Protein AF-A0A2V5WF60-F1 (afdb_monomer)

Solvent-accessible surface area (backbone atoms only — not comparable to full-atom values): 10167 Å² total; per-residue (Å²): 130,60,62,67,56,53,25,47,54,45,50,52,51,34,43,77,74,36,47,45,97,82,75,33,62,78,54,51,57,69,60,38,50,52,64,43,51,72,75,44,46,72,65,48,48,52,50,40,75,78,33,84,60,51,58,80,64,28,48,41,55,34,22,51,51,52,24,68,63,34,44,65,49,42,60,73,79,42,80,82,48,70,63,43,52,48,27,43,30,50,15,46,48,25,36,37,54,29,45,39,87,52,74,67,36,52,51,54,57,42,33,29,62,20,42,38,41,42,45,56,43,45,46,78,69,58,82,59,73,86,57,52,70,69,58,44,57,52,52,46,47,54,52,38,46,59,92,83,60,82,81,45,70,65,31,51,50,26,37,51,52,12,51,54,25,44,51,57,33,38,73,78,45,56,75,63,29,35,16,32,45,51,50,47,58,43,67,75,53,106

pLDDT: mean 88.51, std 10.12, range [51.88, 98.25]

Sequence (190 aa):
MPLSEIASARINQALRRYWNDQDGFSLPPMKAEEAVSEYDTERIKKLDEENPTIWKSIDPIFADRYRHLQAPVNDKHLKNLRATRALITEGINDAVDARGGGSTSGMLRAFGGAETEWILRQLYSSSALSISKTQFTSKLRSNIFYQDSTGDPEAQRSFERAIDKFRQAEATMS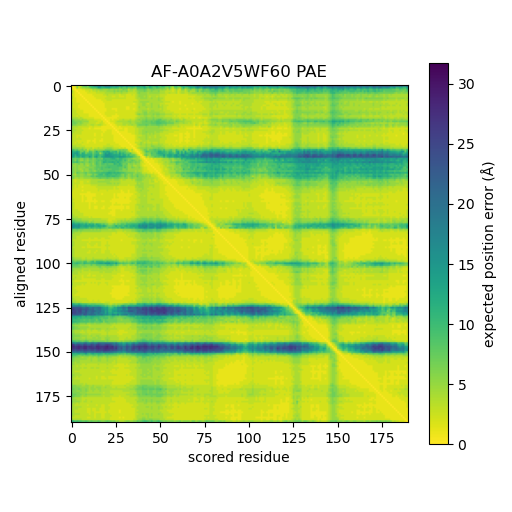DAQQATFRREILAYFE

Foldseek 3Di:
DDLLVVLVVLLVVLCVPAQDPQLGGNDQQVVSSVVSCVVVPPVSVVVCVVPVCSCLVNLLSNLVVLLVRLVVNLCVQDPPCPLLLVLQLLLQLLLLVLLPDDPLSSNSNSNSSSLSSVLSSCLRVFDDDADDLVNLLVLSCCLSDPDPSPPDPSSVVSNVSSSVSLVVSCVVGDRRSNRSNSVSSSVSSD

Mean predicted aligned error: 5.07 Å

Secondary structure (DSSP, 8-state):
--HHHHHHHHHHHHHHHHEETTTEESS-HHHHHHHHHTTSHHHHHHHHHH-TTTHHHHHHHHHHHHHHHHHHHHHHHSSSHHHHHHHHHHHHHHHHHHH-SSHHHHHHHHHHHHHHHHHHHHHHS--PPP--HHHHHHHHHHHHS-TTGGG-HHHHHHHHHHHHHHHHHHTTS-HHHHHHHHHHHHHHH-

Radius of gyration: 16.98 Å; Cα contacts (8 Å, |Δi|>4): 205; chains: 1; bounding box: 40×33×48 Å

Nearest PDB structures (foldseek):
  5f9f-assembly1_E  TM=3.431E-01  e=8.737E+00  Homo sapiens

Structure (mmCIF, N/CA/C/O backbone):
data_AF-A0A2V5WF60-F1
#
_entry.id   AF-A0A2V5WF60-F1
#
loop_
_atom_site.group_PDB
_atom_site.id
_atom_site.type_symbol
_atom_site.label_atom_id
_atom_site.label_alt_id
_atom_site.label_comp_id
_atom_site.label_asym_id
_atom_site.label_entity_id
_atom_site.label_seq_id
_atom_site.pdbx_PDB_ins_code
_atom_site.Cartn_x
_atom_site.Cartn_y
_atom_site.Cartn_z
_atom_site.occupancy
_atom_site.B_iso_or_equiv
_atom_site.auth_seq_id
_atom_site.auth_comp_id
_atom_site.auth_asym_id
_atom_site.auth_atom_id
_atom_site.pdbx_PDB_model_num
ATOM 1 N N . MET A 1 1 ? 9.084 1.357 -27.777 1.00 61.25 1 MET A N 1
ATOM 2 C CA . MET A 1 1 ? 7.780 0.974 -27.195 1.00 61.25 1 MET A CA 1
ATOM 3 C C . MET A 1 1 ? 7.420 2.015 -26.143 1.00 61.25 1 MET A C 1
ATOM 5 O O . MET A 1 1 ? 8.280 2.283 -25.313 1.00 61.25 1 MET A O 1
ATOM 9 N N . PRO A 1 2 ? 6.236 2.643 -26.197 1.00 82.25 2 PRO A N 1
ATOM 10 C CA . PRO A 1 2 ? 5.756 3.556 -25.159 1.00 82.25 2 PRO A CA 1
ATOM 11 C C . PRO A 1 2 ? 5.774 2.918 -23.760 1.00 82.25 2 PRO A C 1
ATOM 13 O O . PRO A 1 2 ? 5.446 1.744 -23.607 1.00 82.25 2 PRO A O 1
ATOM 16 N N . LEU A 1 3 ? 6.106 3.696 -22.726 1.00 80.81 3 LEU A N 1
ATOM 17 C CA . LEU A 1 3 ? 6.157 3.230 -21.327 1.00 80.81 3 LEU A CA 1
ATOM 18 C C . LEU A 1 3 ? 4.821 2.628 -20.856 1.00 80.81 3 LEU A C 1
ATOM 20 O O . LEU A 1 3 ? 4.793 1.639 -20.126 1.00 80.81 3 LEU A O 1
ATOM 24 N N . SER A 1 4 ? 3.704 3.177 -21.339 1.00 82.06 4 SER A N 1
ATOM 25 C CA . SER A 1 4 ? 2.362 2.665 -21.055 1.00 82.06 4 SER A CA 1
ATOM 26 C C . SER A 1 4 ? 2.104 1.280 -21.655 1.00 82.06 4 SER A C 1
ATOM 28 O O . SER A 1 4 ? 1.370 0.496 -21.056 1.00 82.06 4 SER A O 1
ATOM 30 N N . GLU A 1 5 ? 2.696 0.947 -22.805 1.00 84.75 5 GLU A N 1
ATOM 31 C CA . GLU A 1 5 ? 2.584 -0.382 -23.418 1.00 84.75 5 GLU A CA 1
ATOM 32 C C . GLU A 1 5 ? 3.369 -1.419 -22.616 1.00 84.75 5 GLU A C 1
ATOM 34 O O . GLU A 1 5 ? 2.864 -2.517 -22.391 1.00 84.75 5 GLU A O 1
ATOM 39 N N . ILE A 1 6 ? 4.547 -1.048 -22.104 1.00 84.56 6 ILE A N 1
ATOM 40 C CA . ILE A 1 6 ? 5.335 -1.910 -21.214 1.00 84.56 6 ILE A CA 1
ATOM 41 C C . ILE A 1 6 ? 4.536 -2.191 -19.938 1.00 84.56 6 ILE A C 1
ATOM 43 O O . ILE A 1 6 ? 4.283 -3.349 -19.617 1.00 84.56 6 ILE A O 1
ATOM 47 N N . ALA A 1 7 ? 4.033 -1.153 -19.263 1.00 86.56 7 ALA A N 1
ATOM 48 C CA . ALA A 1 7 ? 3.183 -1.327 -18.085 1.00 86.56 7 ALA A CA 1
ATOM 49 C C . ALA A 1 7 ? 1.914 -2.157 -18.386 1.00 86.56 7 ALA A C 1
ATOM 51 O O . ALA A 1 7 ? 1.499 -2.978 -17.569 1.00 86.56 7 ALA A O 1
ATOM 52 N N . SER A 1 8 ? 1.320 -1.998 -19.579 1.00 87.94 8 SER A N 1
ATOM 53 C CA . SER A 1 8 ? 0.167 -2.798 -20.031 1.00 87.94 8 SER A CA 1
ATOM 54 C C . SER A 1 8 ? 0.506 -4.278 -20.174 1.00 87.94 8 SER A C 1
ATOM 56 O O . SER A 1 8 ? -0.241 -5.134 -19.707 1.00 87.94 8 SER A O 1
ATOM 58 N N . ALA A 1 9 ? 1.620 -4.591 -20.833 1.00 88.69 9 ALA A N 1
ATOM 59 C CA . ALA A 1 9 ? 2.062 -5.966 -21.012 1.00 88.69 9 ALA A CA 1
ATOM 60 C C . ALA A 1 9 ? 2.313 -6.631 -19.653 1.00 88.69 9 ALA A C 1
ATOM 62 O O . ALA A 1 9 ? 1.856 -7.750 -19.415 1.00 88.69 9 ALA A O 1
ATOM 63 N N . ARG A 1 10 ? 2.947 -5.893 -18.737 1.00 90.00 10 ARG A N 1
ATOM 64 C CA . ARG A 1 10 ? 3.272 -6.367 -17.393 1.00 90.00 10 ARG A CA 1
ATOM 65 C C . ARG A 1 10 ? 2.026 -6.633 -16.553 1.00 90.00 10 ARG A C 1
ATOM 67 O O . ARG A 1 10 ? 1.892 -7.727 -16.010 1.00 90.00 10 ARG A O 1
ATOM 74 N N . ILE A 1 11 ? 1.064 -5.704 -16.507 1.00 93.50 11 ILE A N 1
ATOM 75 C CA . ILE A 1 11 ? -0.183 -5.942 -15.759 1.00 93.50 11 ILE A CA 1
ATOM 76 C C . ILE A 1 11 ? -0.992 -7.095 -16.365 1.00 93.50 11 ILE A C 1
ATOM 78 O O . ILE A 1 11 ? -1.554 -7.899 -15.630 1.00 93.50 11 ILE A O 1
ATOM 82 N N . ASN A 1 12 ? -0.998 -7.249 -17.693 1.00 91.75 12 ASN A N 1
ATOM 83 C CA . ASN A 1 12 ? -1.668 -8.373 -18.350 1.00 91.75 12 ASN A CA 1
ATOM 84 C C . ASN A 1 12 ? -1.020 -9.712 -17.986 1.00 91.75 12 ASN A C 1
ATOM 86 O O . ASN A 1 12 ? -1.710 -10.721 -17.838 1.00 91.75 12 ASN A O 1
ATOM 90 N N . GLN A 1 13 ? 0.302 -9.738 -17.831 1.00 91.69 13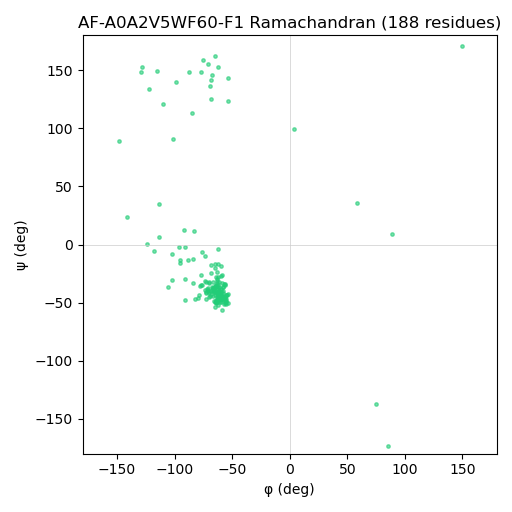 GLN A N 1
ATOM 91 C CA . GLN A 1 13 ? 1.006 -10.922 -17.363 1.00 91.69 13 GLN A CA 1
ATOM 92 C C . GLN A 1 13 ? 0.720 -11.213 -15.887 1.00 91.69 13 GLN A C 1
ATOM 94 O O . GLN A 1 13 ? 0.481 -12.373 -15.548 1.00 91.69 13 GLN A O 1
ATOM 99 N N . ALA A 1 14 ? 0.690 -10.183 -15.035 1.00 93.50 14 ALA A N 1
ATOM 100 C CA . ALA A 1 14 ? 0.292 -10.322 -13.638 1.00 93.50 14 ALA A CA 1
ATOM 101 C C . ALA A 1 14 ? -1.136 -10.877 -13.528 1.00 93.50 14 ALA A C 1
ATOM 103 O O . ALA A 1 14 ? -1.364 -11.822 -12.779 1.00 93.50 14 ALA A O 1
ATOM 104 N N . LEU A 1 15 ? -2.071 -10.370 -14.340 1.00 93.31 15 LEU A N 1
ATOM 105 C CA . LEU A 1 15 ? -3.439 -10.881 -14.421 1.00 93.31 15 LEU A CA 1
ATOM 106 C C . LEU A 1 15 ? -3.461 -12.371 -14.781 1.00 93.31 15 LEU A C 1
ATOM 108 O O . LEU A 1 15 ? -4.036 -13.179 -14.068 1.00 93.31 15 LEU A O 1
ATOM 112 N N . ARG A 1 16 ? -2.766 -12.786 -15.841 1.00 92.88 16 ARG A N 1
ATOM 113 C CA . ARG A 1 16 ? -2.768 -14.201 -16.261 1.00 92.88 16 ARG A CA 1
ATOM 114 C C . ARG A 1 16 ? -2.265 -15.179 -15.195 1.00 92.88 16 ARG A C 1
ATOM 116 O O . ARG A 1 16 ? -2.600 -16.355 -15.268 1.00 92.88 16 ARG A O 1
ATOM 123 N N . ARG A 1 17 ? -1.411 -14.726 -14.276 1.00 92.38 17 ARG A N 1
ATOM 124 C CA . ARG A 1 17 ? -0.703 -15.591 -13.318 1.00 92.38 17 ARG A CA 1
ATOM 125 C C . ARG A 1 17 ? -1.250 -15.509 -11.904 1.00 92.38 17 ARG A C 1
ATOM 127 O O . ARG A 1 17 ? -1.242 -16.509 -11.197 1.00 92.38 17 ARG A O 1
ATOM 134 N N . TYR A 1 18 ? -1.667 -14.317 -11.498 1.00 94.50 18 TYR A N 1
ATOM 135 C CA . TYR A 1 18 ? -1.956 -13.991 -10.108 1.00 94.50 18 TYR A CA 1
ATOM 136 C C . TYR A 1 18 ? -3.371 -13.458 -9.916 1.00 94.50 18 TYR A C 1
ATOM 138 O O . TYR A 1 18 ? -3.716 -13.121 -8.794 1.00 94.50 18 TYR A O 1
ATOM 146 N N . TRP A 1 19 ? -4.195 -13.351 -10.959 1.00 94.94 19 TRP A N 1
ATOM 147 C CA . TRP A 1 19 ? -5.584 -12.922 -10.818 1.00 94.94 19 TRP A CA 1
ATOM 148 C C . TRP A 1 19 ? -6.543 -14.103 -10.795 1.00 94.94 19 TRP A C 1
ATOM 150 O O . TRP A 1 19 ? -6.426 -15.035 -11.592 1.00 94.94 19 TRP A O 1
ATOM 160 N N . ASN A 1 20 ? -7.546 -14.012 -9.928 1.00 92.75 20 ASN A N 1
ATOM 161 C CA . ASN A 1 20 ? -8.770 -14.784 -10.042 1.00 92.75 20 ASN A CA 1
ATOM 162 C C . ASN A 1 20 ? -9.989 -13.844 -9.957 1.00 92.75 20 ASN A C 1
ATOM 164 O O . ASN A 1 20 ? -9.931 -12.788 -9.331 1.00 92.75 20 ASN A O 1
ATOM 168 N N . ASP A 1 21 ? -11.107 -14.229 -10.572 1.00 87.69 21 ASP A N 1
ATOM 169 C CA . ASP A 1 21 ? -12.284 -13.352 -10.679 1.00 87.69 21 ASP A CA 1
ATOM 170 C C . ASP A 1 21 ? -13.075 -13.181 -9.369 1.00 87.69 21 ASP A C 1
ATOM 172 O O . ASP A 1 21 ? -13.973 -12.338 -9.300 1.00 87.69 21 ASP A O 1
ATOM 176 N N . GLN A 1 22 ? -12.770 -13.974 -8.337 1.00 88.50 22 GLN A N 1
ATOM 177 C CA . GLN A 1 22 ? -13.474 -13.951 -7.051 1.00 88.50 22 GLN A CA 1
ATOM 178 C C . GLN A 1 22 ? -12.823 -12.984 -6.050 1.00 88.50 22 GLN A C 1
ATOM 180 O O . GLN A 1 22 ? -13.515 -12.154 -5.460 1.00 88.50 22 GLN A O 1
ATOM 185 N N . ASP A 1 23 ? -11.501 -13.060 -5.908 1.00 89.25 23 ASP A N 1
ATOM 186 C CA . ASP A 1 23 ? -10.696 -12.375 -4.889 1.00 89.25 23 ASP A CA 1
ATOM 187 C C . ASP A 1 23 ? -9.685 -11.383 -5.489 1.00 89.25 23 ASP A C 1
ATOM 189 O O . ASP A 1 23 ? -8.978 -10.679 -4.760 1.00 89.25 23 ASP A O 1
ATOM 193 N N . GLY A 1 24 ? -9.575 -11.335 -6.817 1.00 94.00 24 GLY A N 1
ATOM 194 C CA . GLY A 1 24 ? -8.622 -10.493 -7.528 1.00 94.00 24 GLY A CA 1
ATOM 195 C C . GLY A 1 24 ? -7.189 -11.023 -7.460 1.00 94.00 24 GLY A C 1
ATOM 196 O O . GLY A 1 24 ? -6.948 -12.220 -7.632 1.00 94.00 24 GLY A O 1
ATOM 197 N N . PHE A 1 25 ? -6.221 -10.131 -7.247 1.00 95.75 25 PHE A N 1
ATOM 198 C CA . PHE A 1 25 ? -4.798 -10.476 -7.228 1.00 95.75 25 PHE A CA 1
ATOM 199 C C . PHE A 1 25 ? -4.412 -11.340 -6.020 1.00 95.75 25 PHE A C 1
ATOM 201 O O . PHE A 1 25 ? -4.849 -11.092 -4.906 1.00 95.75 25 PHE A O 1
ATOM 208 N N . SER A 1 26 ? -3.521 -12.314 -6.206 1.00 94.44 26 SER A N 1
ATOM 209 C CA . SER A 1 26 ? -2.989 -13.198 -5.161 1.00 94.44 26 SER A CA 1
ATOM 210 C C . SER A 1 26 ? -1.646 -12.735 -4.586 1.00 94.44 26 SER A C 1
ATOM 212 O O . SER A 1 26 ? -1.112 -13.388 -3.691 1.00 94.44 26 SER A O 1
ATOM 214 N N . LEU A 1 27 ? -1.086 -11.643 -5.109 1.00 94.94 27 LEU A N 1
ATOM 215 C CA . LEU A 1 27 ? 0.167 -11.034 -4.666 1.00 94.94 27 LEU A CA 1
ATOM 216 C C . LEU A 1 27 ? -0.023 -9.531 -4.413 1.00 94.94 27 LEU A C 1
ATOM 218 O O . LEU A 1 27 ? -0.801 -8.897 -5.141 1.00 94.94 27 LEU A O 1
ATOM 222 N N . PRO A 1 28 ? 0.718 -8.949 -3.447 1.00 95.75 28 PRO A N 1
ATOM 223 C CA . PRO A 1 28 ? 0.788 -7.502 -3.297 1.00 95.75 28 PRO A CA 1
ATOM 224 C C . PRO A 1 28 ? 1.406 -6.876 -4.552 1.00 95.75 28 PRO A C 1
ATOM 226 O O . PRO A 1 28 ? 2.192 -7.530 -5.248 1.00 95.75 28 PRO A O 1
ATOM 229 N N . PRO A 1 29 ? 1.072 -5.619 -4.865 1.00 96.62 29 PRO A N 1
ATOM 230 C CA . PRO A 1 29 ? 1.374 -5.007 -6.150 1.00 96.62 29 PRO A CA 1
ATOM 231 C C . PRO A 1 29 ? 2.874 -4.924 -6.454 1.00 96.62 29 PRO A C 1
ATOM 233 O O . PRO A 1 29 ? 3.252 -5.244 -7.576 1.00 96.62 29 PRO A O 1
ATOM 236 N N . MET A 1 30 ? 3.733 -4.587 -5.482 1.00 94.62 30 MET A N 1
ATOM 237 C CA . MET A 1 30 ? 5.189 -4.556 -5.712 1.00 94.62 30 MET A CA 1
ATOM 238 C C . MET A 1 30 ? 5.748 -5.949 -6.033 1.00 94.62 30 MET A C 1
ATOM 240 O O . MET A 1 30 ? 6.506 -6.098 -6.983 1.00 94.62 3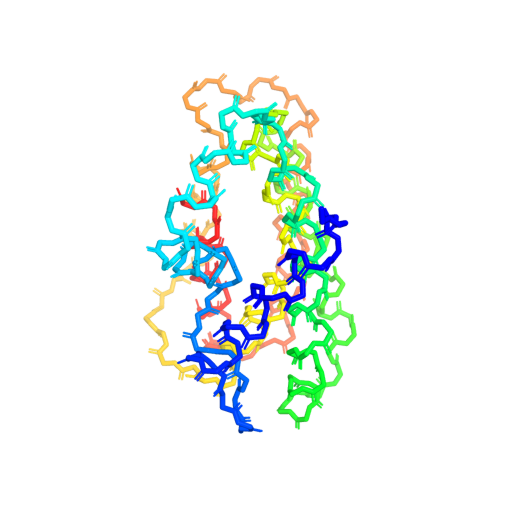0 MET A O 1
ATOM 244 N N . LYS A 1 31 ? 5.300 -6.997 -5.324 1.00 94.31 31 LYS A N 1
ATOM 245 C CA . LYS A 1 31 ? 5.722 -8.381 -5.617 1.00 94.31 31 LYS A CA 1
ATOM 246 C C . LYS A 1 31 ? 5.150 -8.901 -6.932 1.00 94.31 31 LYS A C 1
ATOM 248 O O . LYS A 1 31 ? 5.781 -9.712 -7.597 1.00 94.31 31 LYS A O 1
ATOM 253 N N . ALA A 1 32 ? 3.946 -8.470 -7.306 1.00 94.00 32 ALA A N 1
ATOM 254 C CA . ALA A 1 32 ? 3.363 -8.804 -8.600 1.00 94.00 32 ALA A CA 1
ATOM 255 C C . ALA A 1 32 ? 4.147 -8.156 -9.753 1.00 94.00 32 ALA A C 1
ATOM 257 O O . ALA A 1 32 ? 4.301 -8.778 -10.801 1.00 94.00 32 ALA A O 1
ATOM 258 N N . GLU A 1 33 ? 4.636 -6.929 -9.558 1.00 92.19 33 GLU A N 1
ATOM 259 C CA . GLU A 1 33 ? 5.514 -6.232 -10.502 1.00 92.19 33 GLU A CA 1
ATOM 260 C C . GLU A 1 33 ? 6.861 -6.965 -10.619 1.00 92.19 33 GLU A C 1
ATOM 262 O O . GLU A 1 33 ? 7.217 -7.427 -11.705 1.00 92.19 33 GLU A O 1
ATOM 267 N N . GLU A 1 34 ? 7.529 -7.212 -9.490 1.00 89.25 34 GLU A N 1
ATOM 268 C CA . GLU A 1 34 ? 8.814 -7.916 -9.420 1.00 89.25 34 GLU A CA 1
ATOM 269 C C . GLU A 1 34 ? 8.743 -9.301 -10.081 1.00 89.25 34 GLU A C 1
ATOM 271 O O . GLU A 1 34 ? 9.517 -9.614 -10.989 1.00 89.25 34 GLU A O 1
ATOM 276 N N . ALA A 1 35 ? 7.736 -10.103 -9.725 1.00 87.31 35 ALA A N 1
ATOM 277 C CA . ALA A 1 35 ? 7.565 -11.443 -10.273 1.00 87.31 35 ALA A CA 1
ATOM 278 C C . ALA A 1 35 ? 7.317 -11.447 -11.787 1.00 87.31 35 ALA A C 1
ATOM 280 O O . ALA A 1 35 ? 7.564 -12.454 -12.442 1.00 87.31 35 ALA A O 1
ATOM 281 N N . VAL A 1 36 ? 6.818 -10.354 -12.372 1.00 85.88 36 VAL A N 1
ATOM 282 C CA . VAL A 1 36 ? 6.667 -10.216 -13.827 1.00 85.88 36 VAL A CA 1
ATOM 283 C C . VAL A 1 36 ? 7.970 -9.755 -14.489 1.00 85.88 36 VAL A C 1
ATOM 285 O O . VAL A 1 36 ? 8.257 -10.209 -15.599 1.00 85.88 36 VAL A O 1
ATOM 288 N N . SER A 1 37 ? 8.788 -8.927 -13.823 1.00 71.44 37 SER A N 1
ATOM 289 C CA . SER A 1 37 ? 10.141 -8.548 -14.289 1.00 71.44 37 SER A CA 1
ATOM 290 C C . SER A 1 37 ? 11.016 -9.755 -14.589 1.00 71.44 37 SER A C 1
ATOM 292 O O . SER A 1 37 ? 11.671 -9.793 -15.630 1.00 71.44 37 SER A O 1
ATOM 294 N N . GLU A 1 38 ? 10.970 -10.770 -13.732 1.00 65.75 38 GLU A N 1
ATOM 295 C CA . GLU A 1 38 ? 11.810 -11.966 -13.845 1.00 65.75 38 GLU A CA 1
ATOM 296 C C . GLU A 1 38 ? 11.528 -12.829 -15.091 1.00 65.75 38 GLU A C 1
ATOM 298 O O . GLU A 1 38 ? 12.362 -13.644 -15.484 1.00 65.75 38 GLU A O 1
ATOM 303 N N . TYR A 1 39 ? 10.387 -12.647 -15.765 1.00 62.06 39 TYR A N 1
ATOM 304 C CA . TYR A 1 39 ? 10.035 -13.422 -16.963 1.00 62.06 39 TYR A CA 1
ATOM 305 C C . TYR A 1 39 ? 10.395 -12.749 -18.292 1.00 62.06 39 TYR A C 1
ATOM 307 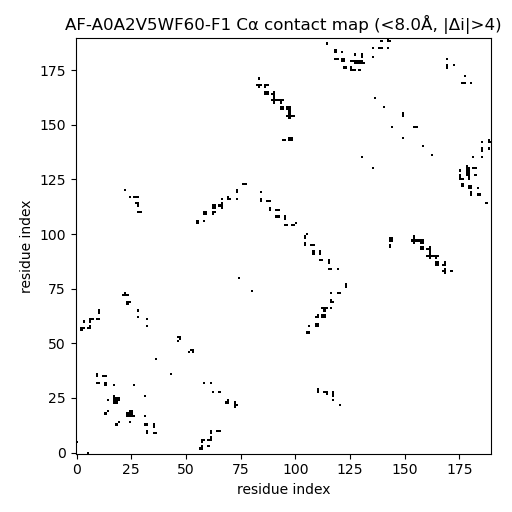O O . TYR A 1 39 ? 10.407 -13.436 -19.311 1.00 62.06 39 TYR A O 1
ATOM 315 N N . ASP A 1 40 ? 10.686 -11.446 -18.306 1.00 67.06 40 ASP A N 1
ATOM 316 C CA . ASP A 1 40 ? 11.053 -10.687 -19.519 1.00 67.06 40 ASP A CA 1
ATOM 317 C C . ASP A 1 40 ? 12.520 -10.215 -19.453 1.00 67.06 40 ASP A C 1
ATOM 319 O O . ASP A 1 40 ? 12.887 -9.125 -19.887 1.00 67.06 40 ASP A O 1
ATOM 323 N N . THR A 1 41 ? 13.377 -11.041 -18.850 1.00 66.81 41 THR A N 1
ATOM 324 C CA . THR A 1 41 ? 14.705 -10.655 -18.345 1.00 66.81 41 THR A CA 1
ATOM 325 C C . THR A 1 41 ? 15.616 -10.002 -19.375 1.00 66.81 41 THR A C 1
ATOM 327 O O . THR A 1 41 ? 16.228 -8.991 -19.060 1.00 66.81 41 THR A O 1
ATOM 330 N N . GLU A 1 42 ? 15.707 -10.505 -20.603 1.00 74.88 42 GLU A N 1
ATOM 331 C CA . GLU A 1 42 ? 16.640 -9.941 -21.593 1.00 74.88 42 GLU A CA 1
ATOM 332 C C . GLU A 1 42 ? 16.200 -8.572 -22.125 1.00 74.88 42 GLU A C 1
ATOM 334 O O . GLU A 1 42 ? 17.010 -7.661 -22.299 1.00 74.88 42 GLU A O 1
ATOM 339 N N . ARG A 1 43 ? 14.898 -8.382 -22.337 1.00 70.56 43 ARG A N 1
ATOM 340 C CA . ARG A 1 43 ? 14.359 -7.100 -22.794 1.00 70.56 43 ARG A CA 1
ATOM 341 C C . ARG A 1 43 ? 14.370 -6.056 -21.679 1.00 70.56 43 ARG A C 1
ATOM 343 O O . ARG A 1 43 ? 14.655 -4.889 -21.936 1.00 70.56 43 ARG A O 1
ATOM 350 N N . ILE A 1 44 ? 14.051 -6.491 -20.463 1.00 70.81 44 ILE A N 1
ATOM 351 C CA . ILE A 1 44 ? 14.048 -5.693 -19.236 1.00 70.81 44 ILE A CA 1
ATOM 352 C C . ILE A 1 44 ? 15.459 -5.210 -18.911 1.00 70.81 44 ILE A C 1
ATOM 354 O O . ILE A 1 44 ? 15.642 -4.012 -18.732 1.00 70.81 44 ILE A O 1
ATOM 358 N N . LYS A 1 45 ? 16.458 -6.105 -18.926 1.00 73.00 45 LYS A N 1
ATOM 359 C CA . LYS A 1 45 ? 17.870 -5.748 -18.713 1.00 73.00 45 LYS A CA 1
ATOM 360 C C . LYS A 1 45 ? 18.325 -4.680 -19.692 1.00 73.00 45 LYS A C 1
ATOM 362 O O . LYS A 1 45 ? 18.861 -3.667 -19.274 1.00 73.00 45 LYS A O 1
ATOM 367 N N . LYS A 1 46 ? 18.035 -4.859 -20.984 1.00 80.31 46 LYS A N 1
ATOM 368 C CA . LYS A 1 46 ? 18.404 -3.871 -22.000 1.00 80.31 46 LYS A CA 1
ATOM 369 C C . LYS A 1 46 ? 17.740 -2.510 -21.759 1.00 80.31 46 LYS A C 1
ATOM 371 O O . LYS A 1 46 ? 18.385 -1.479 -21.900 1.00 80.31 46 LYS A O 1
ATOM 376 N N . LEU A 1 47 ? 16.458 -2.497 -21.388 1.00 76.19 47 LEU A N 1
ATOM 377 C CA . LEU A 1 47 ? 15.742 -1.261 -21.058 1.00 76.19 47 LEU A CA 1
ATOM 378 C C . LEU A 1 47 ? 16.297 -0.571 -19.804 1.00 76.19 47 LEU A C 1
ATOM 380 O O . LEU A 1 47 ? 16.321 0.656 -19.758 1.00 76.19 47 LEU A O 1
ATOM 384 N N . ASP A 1 48 ? 16.727 -1.347 -18.812 1.00 79.19 48 ASP A N 1
ATOM 385 C CA . ASP A 1 48 ? 17.316 -0.850 -17.569 1.00 79.19 48 ASP A CA 1
ATOM 386 C C . ASP A 1 48 ? 18.737 -0.303 -17.788 1.00 79.19 48 ASP A C 1
ATOM 388 O O . ASP A 1 48 ? 19.064 0.786 -17.321 1.00 79.19 48 ASP A O 1
ATOM 392 N N . GLU A 1 49 ? 19.549 -0.993 -18.595 1.00 83.38 49 GLU A N 1
ATOM 393 C CA . GLU A 1 49 ? 20.882 -0.543 -19.020 1.00 83.38 49 GLU A CA 1
ATOM 394 C C . GLU A 1 49 ? 20.818 0.763 -19.829 1.00 83.38 49 GLU A C 1
ATOM 396 O O . GLU A 1 49 ? 21.630 1.666 -19.627 1.00 83.38 49 GLU A O 1
ATOM 401 N N . GLU A 1 50 ? 19.841 0.887 -20.734 1.00 84.69 50 GLU A N 1
ATOM 402 C CA . GLU A 1 50 ? 19.647 2.082 -21.564 1.00 84.69 50 GLU A CA 1
ATOM 403 C C . GLU A 1 50 ? 18.982 3.240 -20.792 1.00 84.69 50 GLU A C 1
ATOM 405 O O . GLU A 1 50 ? 19.178 4.408 -21.139 1.00 84.69 50 GLU A O 1
ATOM 410 N N . ASN A 1 51 ? 18.194 2.944 -19.751 1.00 84.06 51 ASN A N 1
ATOM 411 C CA . ASN A 1 51 ? 17.525 3.940 -18.917 1.00 84.06 51 ASN A CA 1
ATOM 412 C C . ASN A 1 51 ? 17.360 3.458 -17.459 1.00 84.06 51 ASN A C 1
ATOM 414 O O . ASN A 1 51 ? 16.283 2.984 -17.085 1.00 84.06 51 ASN A O 1
ATOM 418 N N . PRO A 1 52 ? 18.350 3.725 -16.585 1.00 79.44 52 PRO A N 1
ATOM 419 C CA . PRO A 1 52 ? 18.338 3.303 -15.176 1.00 79.44 52 PRO A CA 1
ATOM 420 C C . PRO A 1 52 ? 17.204 3.890 -14.318 1.00 79.44 52 PRO A C 1
ATOM 422 O O . PRO A 1 52 ? 17.088 3.605 -13.128 1.00 79.44 52 PRO A O 1
ATOM 425 N N . THR A 1 53 ? 16.385 4.784 -14.880 1.00 83.62 53 THR A N 1
ATOM 426 C CA . THR A 1 53 ? 15.246 5.411 -14.194 1.00 83.62 53 THR A CA 1
ATOM 427 C C . THR A 1 53 ? 13.899 4.996 -14.774 1.00 83.62 53 THR A C 1
ATOM 429 O O . THR A 1 53 ? 12.868 5.530 -14.358 1.00 83.62 53 THR A O 1
ATOM 432 N N . ILE A 1 54 ? 13.880 4.044 -15.712 1.00 84.12 54 ILE A N 1
ATOM 433 C CA . ILE A 1 54 ? 12.671 3.646 -16.435 1.00 84.12 54 ILE A CA 1
ATOM 434 C C . ILE A 1 54 ? 11.560 3.162 -15.491 1.00 84.12 54 ILE A C 1
ATOM 436 O O . ILE A 1 54 ? 10.396 3.522 -15.682 1.00 84.12 54 ILE A O 1
ATOM 440 N N . TRP A 1 55 ? 11.922 2.464 -14.411 1.00 85.38 55 TRP A N 1
ATOM 441 C CA . TRP A 1 55 ? 10.997 1.962 -13.385 1.00 85.38 55 TRP A CA 1
ATOM 442 C C . TRP A 1 55 ? 10.236 3.072 -12.674 1.00 85.38 55 TRP A C 1
ATOM 444 O O . TRP A 1 55 ? 9.023 2.982 -12.522 1.00 85.38 55 TRP A O 1
ATOM 454 N N . LYS A 1 56 ? 10.874 4.224 -12.428 1.00 86.75 56 LYS A N 1
ATOM 455 C CA . LYS A 1 56 ? 10.191 5.403 -11.858 1.00 86.75 56 LYS A CA 1
ATOM 456 C C . LYS A 1 56 ? 9.038 5.910 -12.729 1.00 86.75 56 LYS A C 1
ATOM 458 O O . LYS A 1 56 ? 8.190 6.652 -12.241 1.00 86.75 56 LYS A O 1
ATOM 463 N N . SER A 1 57 ? 9.015 5.533 -14.008 1.00 88.44 57 SER A N 1
ATOM 464 C CA . SER A 1 57 ? 7.942 5.872 -14.945 1.00 88.44 57 SER A CA 1
ATOM 465 C C . SER A 1 57 ? 6.973 4.715 -15.203 1.00 88.44 57 SER A C 1
ATOM 467 O O . SER A 1 57 ? 5.803 4.963 -15.489 1.00 88.44 57 SER A O 1
ATOM 469 N N . ILE A 1 58 ? 7.434 3.462 -15.127 1.00 88.81 58 ILE A N 1
ATOM 470 C CA . ILE A 1 58 ? 6.601 2.267 -15.339 1.00 88.81 58 ILE A CA 1
ATOM 471 C C . ILE A 1 58 ? 5.780 1.946 -14.087 1.00 88.81 58 ILE A C 1
ATOM 473 O O . ILE A 1 58 ? 4.571 1.728 -14.202 1.00 88.81 58 ILE A O 1
ATOM 477 N N . ASP A 1 59 ? 6.405 1.973 -12.911 1.00 91.38 59 ASP A N 1
ATOM 478 C CA . ASP A 1 59 ? 5.811 1.577 -11.632 1.00 91.38 59 ASP A CA 1
ATOM 479 C C . ASP A 1 59 ? 4.514 2.328 -11.317 1.00 91.38 59 ASP A C 1
ATOM 481 O O . ASP A 1 59 ? 3.518 1.667 -11.012 1.00 91.38 59 ASP A O 1
ATOM 485 N N . PRO A 1 60 ? 4.428 3.671 -11.469 1.00 94.38 60 PRO A N 1
ATOM 486 C CA . PRO A 1 60 ? 3.179 4.381 -11.203 1.00 94.38 60 PRO A CA 1
ATOM 487 C C . PRO A 1 60 ? 2.040 3.933 -12.130 1.00 94.38 60 PRO A C 1
ATOM 489 O O . PRO A 1 60 ? 0.888 3.871 -11.708 1.00 94.38 60 PRO A O 1
ATOM 492 N N . ILE A 1 61 ? 2.344 3.590 -13.389 1.00 94.88 61 ILE A N 1
ATOM 493 C CA . ILE A 1 61 ? 1.340 3.136 -14.362 1.00 94.88 61 ILE A CA 1
ATOM 494 C C . ILE A 1 61 ? 0.878 1.717 -14.017 1.00 94.88 61 ILE A C 1
ATOM 496 O O . ILE A 1 61 ? -0.313 1.415 -14.113 1.00 94.88 61 ILE A O 1
ATOM 500 N N . PHE A 1 62 ? 1.804 0.839 -13.624 1.00 95.12 62 PHE A N 1
ATOM 501 C CA . PHE A 1 62 ? 1.470 -0.511 -13.177 1.00 95.12 62 PHE A CA 1
ATOM 502 C C . PHE A 1 62 ? 0.603 -0.469 -11.911 1.00 95.12 62 PHE A C 1
ATOM 504 O O . PHE A 1 62 ? -0.470 -1.077 -11.886 1.00 95.12 62 PHE A O 1
ATOM 511 N N . ALA A 1 63 ? 1.023 0.296 -10.900 1.00 97.00 63 ALA A N 1
ATOM 512 C CA . ALA A 1 63 ? 0.309 0.462 -9.639 1.00 97.00 63 ALA A CA 1
ATOM 513 C C . ALA A 1 63 ? -1.102 1.030 -9.853 1.00 97.00 63 ALA A C 1
ATOM 515 O O . ALA A 1 63 ? -2.080 0.498 -9.323 1.00 97.00 63 ALA A O 1
ATOM 516 N N . ASP A 1 64 ? -1.242 2.062 -10.688 1.00 97.44 64 ASP A N 1
ATOM 517 C CA . ASP A 1 64 ? -2.549 2.637 -10.996 1.00 97.44 64 ASP A CA 1
ATOM 518 C C . ASP A 1 64 ? -3.498 1.609 -11.630 1.00 97.44 64 ASP A C 1
ATOM 520 O O . ASP A 1 64 ? -4.663 1.505 -11.243 1.00 97.44 64 ASP A O 1
ATOM 524 N N . ARG A 1 65 ? -3.002 0.784 -12.556 1.00 96.94 65 ARG A N 1
ATOM 525 C CA . ARG A 1 65 ? -3.809 -0.270 -13.190 1.00 96.94 65 ARG A CA 1
ATOM 526 C C . ARG A 1 65 ? -4.177 -1.379 -12.219 1.00 96.94 65 ARG A C 1
ATOM 528 O O . ARG A 1 65 ? -5.331 -1.800 -12.214 1.00 96.94 65 ARG A O 1
ATOM 535 N N . TYR A 1 66 ? -3.235 -1.817 -11.384 1.00 97.88 66 TYR A N 1
ATOM 536 C CA . TYR A 1 66 ? -3.504 -2.773 -10.311 1.00 97.88 66 TYR A CA 1
ATOM 537 C C . TYR A 1 66 ? -4.662 -2.279 -9.435 1.00 97.88 66 TYR A C 1
ATOM 539 O O . TYR A 1 66 ? -5.643 -2.996 -9.236 1.00 97.88 66 TYR A O 1
ATOM 547 N N . ARG A 1 67 ? -4.592 -1.019 -8.981 1.00 97.38 67 ARG A N 1
ATOM 548 C CA . ARG A 1 67 ? -5.636 -0.380 -8.170 1.00 97.38 67 ARG A CA 1
ATOM 549 C C . ARG A 1 67 ? -6.996 -0.401 -8.867 1.00 97.38 67 ARG A C 1
ATOM 551 O O . ARG A 1 67 ? -7.981 -0.814 -8.262 1.00 97.38 67 ARG A O 1
ATOM 558 N N . HIS A 1 68 ? -7.059 0.023 -10.130 1.00 97.12 68 HIS A N 1
ATOM 559 C CA . HIS A 1 68 ? -8.314 0.077 -10.890 1.00 97.12 68 HIS A CA 1
ATOM 560 C C . HIS A 1 68 ? -8.955 -1.299 -11.107 1.00 97.12 68 HIS A C 1
ATOM 562 O O . HIS A 1 68 ? -10.178 -1.391 -11.199 1.00 97.12 68 HIS A O 1
ATOM 568 N N . LEU A 1 69 ? -8.149 -2.358 -11.178 1.00 97.06 69 LEU A N 1
ATOM 569 C CA . LEU A 1 69 ? -8.631 -3.730 -11.310 1.00 97.06 69 LEU A CA 1
ATOM 570 C C . LEU A 1 69 ? -9.122 -4.291 -9.969 1.00 97.06 69 LEU A C 1
ATOM 572 O O . LEU A 1 69 ? -10.185 -4.904 -9.917 1.00 97.06 69 LEU A O 1
ATOM 576 N N . GLN A 1 70 ? -8.384 -4.057 -8.880 1.00 96.75 70 GLN A N 1
ATOM 577 C CA . GLN A 1 70 ? -8.698 -4.621 -7.565 1.00 96.75 70 GLN A CA 1
ATOM 578 C C . GLN A 1 70 ? -9.846 -3.887 -6.849 1.00 96.75 70 GLN A C 1
ATOM 580 O O . GLN A 1 70 ? -10.658 -4.530 -6.180 1.00 96.75 70 GLN A O 1
ATOM 585 N N . ALA A 1 71 ? -9.958 -2.561 -6.995 1.00 95.44 71 ALA A N 1
ATOM 586 C CA . ALA A 1 71 ? -10.946 -1.765 -6.261 1.00 95.44 71 ALA A CA 1
ATOM 587 C C . ALA A 1 71 ? -12.405 -2.236 -6.466 1.00 95.44 71 ALA A C 1
ATOM 589 O O . ALA A 1 71 ? -13.099 -2.419 -5.464 1.00 95.44 71 ALA A O 1
ATOM 590 N N . PRO A 1 72 ? -12.877 -2.545 -7.695 1.00 94.62 72 PRO A N 1
ATOM 591 C CA . PRO A 1 72 ? -14.224 -3.078 -7.905 1.00 94.62 72 PRO A CA 1
ATOM 592 C C . PRO A 1 72 ? -14.468 -4.449 -7.266 1.00 94.62 72 PRO A C 1
ATOM 594 O O . PRO A 1 72 ? -15.610 -4.776 -6.953 1.00 94.62 72 PRO A O 1
ATOM 597 N N . VAL A 1 73 ? -13.430 -5.275 -7.096 1.00 94.50 73 VAL A N 1
ATOM 598 C CA . VAL A 1 73 ? -13.546 -6.562 -6.389 1.00 94.50 73 VAL A CA 1
ATOM 599 C C . VAL A 1 73 ? -13.702 -6.308 -4.894 1.00 94.50 73 VAL A C 1
ATOM 601 O O . VAL A 1 73 ? -14.624 -6.830 -4.272 1.00 94.50 73 VAL A O 1
ATOM 604 N N . ASN A 1 74 ? -12.872 -5.430 -4.331 1.00 94.25 74 ASN A N 1
ATOM 605 C CA . ASN A 1 74 ? -12.955 -5.049 -2.922 1.00 94.25 74 ASN A CA 1
ATOM 606 C C . ASN A 1 74 ? -14.307 -4.411 -2.568 1.00 94.25 74 ASN A C 1
ATOM 608 O O . ASN A 1 74 ? -14.894 -4.752 -1.542 1.00 94.25 74 ASN A O 1
ATOM 612 N N . ASP A 1 75 ? -14.832 -3.539 -3.433 1.00 92.88 75 ASP A N 1
ATOM 613 C CA . ASP A 1 75 ? -16.116 -2.858 -3.230 1.00 92.88 75 ASP A CA 1
ATOM 614 C C . ASP A 1 75 ? -17.321 -3.829 -3.227 1.00 92.88 75 ASP A C 1
ATOM 616 O O . ASP A 1 75 ? -18.374 -3.496 -2.681 1.00 92.88 75 ASP A O 1
ATOM 620 N N . LYS A 1 76 ? -17.188 -5.041 -3.793 1.00 90.81 76 LYS A N 1
ATOM 621 C CA . LYS A 1 76 ? -18.215 -6.100 -3.693 1.00 90.81 76 LYS A CA 1
ATOM 622 C C . LYS A 1 76 ? -18.203 -6.802 -2.335 1.00 90.81 76 LYS A C 1
ATOM 624 O O . LYS A 1 76 ? -19.261 -7.198 -1.851 1.00 90.81 76 LYS A O 1
ATOM 629 N N . HIS A 1 77 ? -17.021 -6.973 -1.742 1.00 87.12 77 HIS A N 1
ATOM 630 C CA . HIS A 1 77 ? -16.824 -7.753 -0.514 1.00 87.12 77 HIS A CA 1
ATOM 631 C C . HIS A 1 77 ? -16.936 -6.917 0.762 1.00 87.12 77 HIS A C 1
ATOM 633 O O . HIS A 1 77 ? -17.352 -7.423 1.803 1.00 87.12 77 HIS A O 1
ATOM 639 N N . LEU A 1 78 ? -16.600 -5.629 0.698 1.00 84.06 78 LEU A N 1
ATOM 640 C CA . LEU A 1 78 ? -16.600 -4.731 1.849 1.00 84.06 78 LEU A CA 1
ATOM 641 C C . LEU A 1 78 ? -17.517 -3.530 1.600 1.00 84.06 78 LEU A C 1
ATOM 643 O O . LEU A 1 78 ? -17.477 -2.884 0.555 1.00 84.06 78 LEU A O 1
ATOM 647 N N . LYS A 1 79 ? -18.344 -3.195 2.593 1.00 79.56 79 LYS A N 1
ATOM 648 C CA . LYS A 1 79 ? -19.268 -2.054 2.521 1.00 79.56 79 LYS A CA 1
ATOM 649 C C . LYS A 1 79 ? -18.579 -0.767 2.982 1.00 79.56 79 LYS A C 1
ATOM 651 O O . LYS A 1 79 ? -17.760 -0.795 3.892 1.00 79.56 79 LYS A O 1
ATOM 656 N N . ASN A 1 80 ? -18.981 0.371 2.410 1.00 72.81 80 ASN A N 1
ATOM 657 C CA . ASN A 1 80 ? -18.591 1.721 2.852 1.00 72.81 80 ASN A CA 1
ATOM 658 C C . ASN A 1 80 ? -17.073 2.007 2.863 1.00 72.81 80 ASN A C 1
ATOM 660 O O . ASN A 1 80 ? -16.585 2.776 3.688 1.00 72.81 80 ASN A O 1
ATOM 664 N N . LEU A 1 81 ? -16.325 1.452 1.905 1.00 85.81 81 LEU A N 1
ATOM 665 C CA . LEU A 1 81 ? -14.860 1.530 1.877 1.00 85.81 81 LEU A CA 1
ATOM 666 C C . LEU A 1 81 ? -14.258 2.909 1.607 1.00 85.81 81 LEU A C 1
ATOM 668 O O . LEU A 1 81 ? -13.075 3.103 1.861 1.00 85.81 81 LEU A O 1
ATOM 672 N N . ARG A 1 82 ? -15.019 3.873 1.076 1.00 89.50 82 ARG A N 1
ATOM 673 C CA . ARG A 1 82 ? -14.445 5.133 0.572 1.00 89.50 82 ARG A CA 1
ATOM 674 C C . ARG A 1 82 ? -13.631 5.888 1.630 1.00 89.50 82 ARG A C 1
ATOM 676 O O . ARG A 1 82 ? -12.530 6.337 1.325 1.00 89.50 82 ARG A O 1
ATOM 683 N N . ALA A 1 83 ? -14.162 6.021 2.846 1.00 90.75 83 ALA A N 1
ATOM 684 C CA . ALA A 1 83 ? -13.475 6.720 3.931 1.00 90.75 83 ALA A CA 1
ATOM 685 C C . ALA A 1 83 ? -12.258 5.925 4.432 1.00 90.75 83 ALA A C 1
ATOM 687 O O . ALA A 1 83 ? -11.170 6.479 4.555 1.00 90.75 83 ALA A O 1
ATOM 688 N N . THR A 1 84 ? -12.415 4.614 4.637 1.00 93.56 84 THR A N 1
ATOM 689 C CA . THR A 1 84 ? -11.330 3.726 5.078 1.00 93.56 84 THR A CA 1
ATOM 690 C C . THR A 1 84 ? -10.180 3.700 4.069 1.00 93.56 84 THR A C 1
ATOM 692 O O . THR A 1 84 ? -9.028 3.866 4.450 1.00 93.56 84 THR A O 1
ATOM 695 N N . ARG A 1 85 ? -10.477 3.588 2.772 1.00 95.94 85 ARG A N 1
ATOM 696 C CA . ARG A 1 85 ? -9.503 3.644 1.672 1.00 95.94 85 ARG A CA 1
ATOM 697 C C . ARG A 1 85 ? -8.696 4.943 1.684 1.00 95.94 85 ARG A C 1
ATOM 699 O O . ARG A 1 85 ? -7.475 4.894 1.559 1.00 95.94 85 ARG A O 1
ATOM 706 N N . ALA A 1 86 ? -9.364 6.086 1.867 1.00 96.06 86 ALA A N 1
ATOM 707 C CA . ALA A 1 86 ? -8.697 7.384 1.953 1.00 96.06 86 ALA A CA 1
ATOM 708 C C . ALA A 1 86 ? -7.752 7.449 3.163 1.00 96.06 86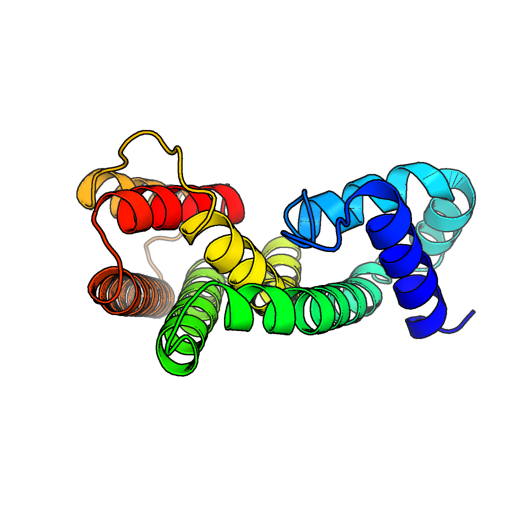 ALA A C 1
ATOM 710 O O . ALA A 1 86 ? -6.586 7.792 3.000 1.00 96.06 86 ALA A O 1
ATOM 711 N N . LEU A 1 87 ? -8.215 7.018 4.342 1.00 97.38 87 LEU A N 1
ATOM 712 C CA . LEU A 1 87 ? -7.397 6.977 5.558 1.00 97.38 87 LEU A CA 1
ATOM 713 C C . LEU A 1 87 ? -6.156 6.090 5.395 1.00 97.38 87 LEU A C 1
ATOM 715 O O . LEU A 1 87 ? -5.064 6.495 5.783 1.00 97.38 87 LEU A O 1
ATOM 719 N N . ILE A 1 88 ? -6.297 4.904 4.795 1.00 97.56 88 ILE A N 1
ATOM 720 C CA . ILE A 1 88 ? -5.164 3.997 4.553 1.00 97.56 88 ILE A CA 1
ATOM 721 C C . ILE A 1 88 ? -4.171 4.627 3.571 1.00 97.56 88 ILE A C 1
ATOM 723 O O . ILE A 1 88 ? -2.982 4.694 3.874 1.00 97.56 88 ILE A O 1
ATOM 727 N N . THR A 1 89 ? -4.657 5.136 2.433 1.00 97.62 89 THR A N 1
ATOM 728 C CA . THR A 1 89 ? -3.802 5.762 1.408 1.00 97.62 89 THR A CA 1
ATOM 729 C C . THR A 1 89 ? -3.038 6.952 1.986 1.00 97.62 89 THR A C 1
ATOM 731 O O . THR A 1 89 ? -1.830 7.080 1.797 1.00 97.62 89 THR A O 1
ATOM 734 N N . GLU A 1 90 ? -3.729 7.831 2.711 1.00 97.88 90 GLU A N 1
ATOM 735 C CA . GLU A 1 90 ? -3.111 8.998 3.330 1.00 97.88 90 GLU A CA 1
ATOM 736 C C . GLU A 1 90 ? -2.143 8.615 4.453 1.00 97.88 90 GLU A C 1
ATOM 738 O O . GLU A 1 90 ? -1.110 9.262 4.595 1.00 97.88 90 GLU A O 1
ATOM 743 N N . GLY A 1 91 ? -2.451 7.574 5.231 1.00 98.19 91 GLY A N 1
ATOM 744 C CA . GLY A 1 91 ? -1.556 7.071 6.268 1.00 98.19 91 GLY A CA 1
ATOM 745 C C . GLY A 1 91 ? -0.272 6.489 5.679 1.00 98.19 91 GLY A C 1
ATOM 746 O O . GLY A 1 91 ? 0.811 6.758 6.191 1.00 98.19 91 GLY A O 1
ATOM 747 N N . ILE A 1 92 ? -0.368 5.757 4.562 1.00 97.94 92 ILE A N 1
ATOM 748 C CA . ILE A 1 92 ? 0.802 5.284 3.810 1.00 97.94 92 ILE A CA 1
ATOM 749 C C . ILE A 1 92 ? 1.632 6.472 3.318 1.00 97.94 92 ILE A C 1
ATOM 751 O O . ILE A 1 92 ? 2.843 6.480 3.512 1.00 97.94 92 ILE A O 1
ATOM 755 N N . ASN A 1 93 ? 1.002 7.488 2.724 1.00 96.62 93 ASN A N 1
ATOM 756 C CA . ASN A 1 93 ? 1.721 8.661 2.225 1.00 96.62 93 ASN A CA 1
ATOM 757 C C . ASN A 1 93 ? 2.453 9.412 3.345 1.00 96.62 93 ASN A C 1
ATOM 759 O O . ASN A 1 93 ? 3.632 9.711 3.188 1.00 96.62 93 ASN A O 1
ATOM 763 N N . ASP A 1 94 ? 1.797 9.638 4.486 1.00 97.25 94 ASP A N 1
ATOM 764 C CA . ASP A 1 94 ? 2.420 10.263 5.657 1.00 97.25 94 ASP A CA 1
ATOM 765 C C . ASP A 1 94 ? 3.579 9.418 6.219 1.00 97.25 94 ASP A C 1
ATOM 767 O O . ASP A 1 94 ? 4.605 9.957 6.632 1.00 97.25 94 ASP A O 1
ATOM 771 N N . ALA A 1 95 ? 3.448 8.088 6.217 1.00 96.00 95 ALA A N 1
ATOM 772 C CA . ALA A 1 95 ? 4.517 7.178 6.624 1.00 96.00 95 ALA A CA 1
ATOM 773 C C . ALA A 1 95 ? 5.713 7.221 5.656 1.00 96.00 95 ALA A C 1
ATOM 775 O O . ALA A 1 95 ? 6.865 7.185 6.089 1.00 96.00 95 ALA A O 1
ATOM 776 N N . VAL A 1 96 ? 5.457 7.348 4.351 1.00 94.81 96 VAL A N 1
ATOM 777 C CA . VAL A 1 96 ? 6.500 7.566 3.340 1.00 94.81 96 VAL A CA 1
ATOM 778 C C . VAL A 1 96 ? 7.159 8.937 3.515 1.00 94.81 96 VAL A C 1
ATOM 780 O O . VAL A 1 96 ? 8.379 9.028 3.405 1.00 94.81 96 VAL A O 1
ATOM 783 N N . ASP A 1 97 ? 6.394 9.988 3.822 1.00 93.00 97 ASP A N 1
ATOM 784 C CA . ASP A 1 97 ? 6.940 11.318 4.130 1.00 93.00 97 ASP A CA 1
ATOM 785 C C . ASP A 1 97 ? 7.832 11.289 5.376 1.00 93.00 97 ASP A C 1
ATOM 787 O O . ASP A 1 97 ? 8.925 11.852 5.366 1.00 93.00 97 ASP A O 1
ATOM 791 N N . ALA A 1 98 ? 7.428 10.550 6.412 1.00 92.62 98 ALA A N 1
ATOM 792 C CA . ALA A 1 98 ? 8.231 10.343 7.615 1.00 92.62 98 ALA A CA 1
ATOM 793 C C . ALA A 1 98 ? 9.545 9.591 7.351 1.00 92.62 98 ALA A C 1
ATOM 795 O O . ALA A 1 98 ? 10.547 9.850 8.013 1.00 92.62 98 ALA A O 1
ATOM 796 N N . ARG A 1 99 ? 9.555 8.669 6.379 1.00 90.56 99 ARG A N 1
ATOM 797 C CA . ARG A 1 99 ? 10.765 7.946 5.954 1.00 90.56 99 ARG A CA 1
ATOM 798 C C . ARG A 1 99 ? 11.770 8.867 5.252 1.00 90.56 99 ARG A C 1
ATOM 800 O O . ARG A 1 99 ? 12.961 8.569 5.226 1.00 90.56 99 ARG A O 1
ATOM 807 N N . GLY A 1 100 ? 11.299 9.974 4.679 1.00 86.06 100 GLY A N 1
ATOM 808 C CA . GLY A 1 100 ? 12.109 10.924 3.925 1.00 86.06 100 GLY A CA 1
ATOM 809 C C . GLY A 1 100 ? 12.292 10.542 2.454 1.00 86.06 100 GLY A C 1
ATOM 810 O O . GLY A 1 100 ? 11.668 9.619 1.930 1.00 86.06 100 GLY A O 1
ATOM 811 N N . GLY A 1 101 ? 13.138 11.296 1.750 1.00 81.69 101 GLY A N 1
ATOM 812 C CA . GLY A 1 101 ? 13.386 11.114 0.317 1.00 81.69 101 GLY A CA 1
ATOM 813 C C . GLY A 1 101 ? 14.267 9.903 -0.011 1.00 81.69 101 GLY A C 1
ATOM 814 O O . GLY A 1 101 ? 15.034 9.421 0.815 1.00 81.69 101 GLY A O 1
ATOM 815 N N . GLY A 1 102 ? 14.189 9.422 -1.251 1.00 85.00 102 GLY A N 1
ATOM 816 C CA . GLY A 1 102 ? 15.028 8.326 -1.742 1.00 85.00 102 GLY A CA 1
ATOM 817 C C . GLY A 1 102 ? 14.330 7.489 -2.807 1.00 85.00 102 GLY A C 1
ATOM 818 O O . GLY A 1 102 ? 13.134 7.649 -3.053 1.00 85.00 102 GLY A O 1
ATOM 819 N N . SER A 1 103 ? 15.076 6.582 -3.445 1.00 83.00 103 SER A N 1
ATOM 820 C CA . SER A 1 103 ? 14.507 5.702 -4.477 1.00 83.00 103 SER A CA 1
ATOM 821 C C . SER A 1 103 ? 13.418 4.792 -3.900 1.00 83.00 103 SER A C 1
ATOM 823 O O . SER A 1 103 ? 12.337 4.700 -4.475 1.00 83.00 103 SER A O 1
ATOM 825 N N . THR A 1 104 ? 13.654 4.209 -2.718 1.00 88.00 104 THR A N 1
ATOM 826 C CA . THR A 1 104 ? 12.669 3.377 -2.008 1.00 88.00 104 THR A CA 1
ATOM 827 C C . THR A 1 104 ? 11.411 4.162 -1.652 1.00 88.00 104 THR A C 1
ATOM 829 O O . THR A 1 104 ? 10.313 3.704 -1.936 1.00 88.00 104 THR A O 1
ATOM 832 N N . SER A 1 105 ? 11.540 5.372 -1.099 1.00 89.75 105 SER A N 1
ATOM 833 C CA . SER A 1 105 ? 10.380 6.214 -0.777 1.00 89.75 105 SER A CA 1
ATOM 834 C C . SER A 1 105 ? 9.598 6.629 -2.025 1.00 89.75 105 SER A C 1
ATOM 836 O O . SER A 1 105 ? 8.372 6.690 -1.990 1.00 89.75 105 SER A O 1
ATOM 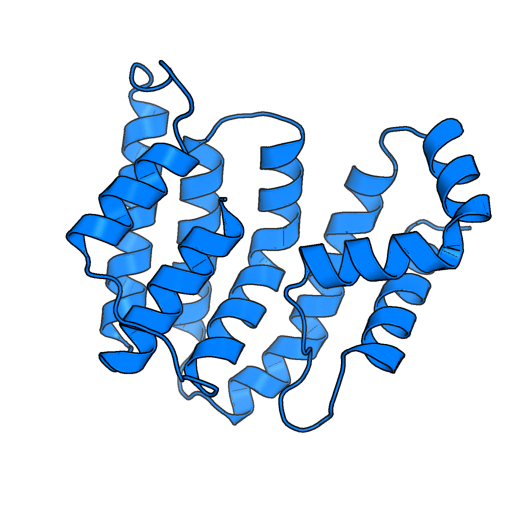838 N N . GLY A 1 106 ? 10.284 6.866 -3.149 1.00 89.81 106 GLY A N 1
ATOM 839 C CA . GLY A 1 106 ? 9.639 7.113 -4.440 1.00 89.81 106 GLY A CA 1
ATOM 840 C C . GLY A 1 106 ? 8.801 5.922 -4.915 1.00 89.81 106 GLY A C 1
ATOM 841 O O . GLY A 1 106 ? 7.654 6.107 -5.318 1.00 89.81 106 GLY A O 1
ATOM 842 N N . MET A 1 107 ? 9.342 4.708 -4.798 1.00 91.81 107 MET A N 1
ATOM 843 C CA . MET A 1 107 ? 8.632 3.466 -5.120 1.00 91.81 107 MET A CA 1
ATOM 844 C C . MET A 1 107 ? 7.433 3.242 -4.184 1.00 91.81 107 MET A C 1
ATOM 846 O O . MET A 1 107 ? 6.309 3.085 -4.655 1.00 91.81 107 MET A O 1
ATOM 850 N N . LEU A 1 108 ? 7.629 3.342 -2.864 1.00 94.69 108 LEU A N 1
ATOM 851 C CA . LEU A 1 108 ? 6.548 3.218 -1.876 1.00 94.69 108 LEU A CA 1
ATOM 852 C C . LEU A 1 108 ? 5.442 4.264 -2.092 1.00 94.69 108 LEU A C 1
ATOM 854 O O . LEU A 1 108 ? 4.263 3.998 -1.865 1.00 94.69 108 LEU A O 1
ATOM 858 N N . ARG A 1 109 ? 5.788 5.466 -2.560 1.00 94.56 109 ARG A N 1
ATOM 859 C CA . ARG A 1 109 ? 4.785 6.472 -2.925 1.00 94.56 109 ARG A CA 1
ATOM 860 C C . ARG A 1 109 ? 4.006 6.074 -4.175 1.00 94.56 109 ARG A C 1
ATOM 862 O O . ARG A 1 109 ? 2.785 6.208 -4.188 1.00 94.56 109 ARG A O 1
ATOM 869 N N . ALA A 1 110 ? 4.688 5.585 -5.210 1.00 94.75 110 ALA A N 1
ATOM 870 C CA . ALA A 1 110 ? 4.050 5.157 -6.455 1.00 94.75 110 ALA A CA 1
ATOM 871 C C . ALA A 1 110 ? 3.036 4.024 -6.222 1.00 94.75 110 ALA A C 1
ATOM 873 O O . ALA A 1 110 ? 1.954 4.029 -6.809 1.00 94.75 110 ALA A O 1
ATOM 874 N N . PHE A 1 111 ? 3.360 3.093 -5.323 1.00 97.06 111 PHE A N 1
ATOM 875 C CA . PHE A 1 111 ? 2.533 1.924 -5.040 1.00 97.06 111 PHE A CA 1
ATOM 876 C C . PHE A 1 111 ? 1.472 2.119 -3.954 1.00 97.06 111 PHE A C 1
ATOM 878 O O . PHE A 1 111 ? 0.551 1.308 -3.890 1.00 97.06 111 PHE A O 1
ATOM 885 N N . GLY A 1 112 ? 1.507 3.190 -3.152 1.00 97.00 112 GLY A N 1
ATOM 886 C CA . GLY A 1 112 ? 0.652 3.314 -1.960 1.00 97.00 112 GLY A CA 1
ATOM 887 C C . GLY A 1 112 ? -0.857 3.190 -2.222 1.00 97.00 112 GLY A C 1
ATOM 888 O O . GLY A 1 112 ? -1.594 2.609 -1.421 1.00 97.00 112 GLY A O 1
ATOM 889 N N . GLY A 1 113 ? -1.331 3.665 -3.379 1.00 97.25 113 GLY A N 1
ATOM 890 C CA . GLY A 1 113 ? -2.728 3.493 -3.788 1.00 97.25 113 GLY A CA 1
ATOM 891 C C . GLY A 1 113 ? -3.085 2.051 -4.173 1.00 97.25 113 GLY A C 1
ATOM 892 O O . GLY A 1 113 ? -4.179 1.590 -3.863 1.00 97.25 113 GLY A O 1
ATOM 893 N N . ALA A 1 114 ? -2.174 1.331 -4.829 1.00 97.94 114 ALA A N 1
ATOM 894 C CA . ALA A 1 114 ? -2.351 -0.084 -5.157 1.00 97.94 114 ALA A CA 1
ATOM 895 C C . ALA A 1 114 ? -2.254 -0.958 -3.902 1.00 97.94 114 ALA A C 1
ATOM 897 O O . ALA A 1 114 ? -3.051 -1.878 -3.723 1.00 97.94 114 ALA A O 1
ATOM 898 N N . GLU A 1 115 ? -1.321 -0.622 -3.011 1.00 98.06 115 GLU A N 1
ATOM 899 C CA . GLU A 1 115 ? -1.131 -1.313 -1.742 1.00 98.06 115 GLU A CA 1
ATOM 900 C C . GLU A 1 115 ? -2.365 -1.182 -0.855 1.00 98.06 115 GLU A C 1
ATOM 902 O O . GLU A 1 115 ? -2.796 -2.147 -0.236 1.00 98.06 115 GLU A O 1
ATOM 907 N N . THR A 1 116 ? -3.006 -0.012 -0.855 1.00 98.00 116 THR A N 1
ATOM 908 C CA . THR A 1 116 ? -4.283 0.172 -0.161 1.00 98.00 116 THR A CA 1
ATOM 909 C C . THR A 1 116 ? -5.321 -0.860 -0.613 1.00 98.00 116 THR A C 1
ATOM 911 O O . THR A 1 116 ? -6.000 -1.447 0.228 1.00 98.00 116 THR A O 1
ATOM 914 N N . GLU A 1 117 ? -5.435 -1.143 -1.915 1.00 97.75 117 GLU A N 1
ATOM 915 C CA . GLU A 1 117 ? -6.366 -2.172 -2.396 1.00 97.75 117 GLU A CA 1
ATOM 916 C C . GLU A 1 117 ? -5.926 -3.590 -2.034 1.00 97.75 117 GLU A C 1
ATOM 918 O O . GLU A 1 117 ? -6.780 -4.437 -1.764 1.00 97.75 117 GLU A O 1
ATOM 923 N N . TRP A 1 118 ? -4.621 -3.859 -1.985 1.00 97.12 118 TRP A N 1
ATOM 924 C CA . TRP A 1 118 ? -4.115 -5.130 -1.475 1.00 97.12 118 TRP A CA 1
ATOM 925 C C . TRP A 1 118 ? -4.467 -5.322 0.004 1.00 97.12 118 TRP A C 1
ATOM 927 O O . TRP A 1 118 ? -5.030 -6.349 0.376 1.00 97.12 118 TRP A O 1
ATOM 937 N N . ILE A 1 119 ? -4.228 -4.315 0.843 1.00 95.62 119 ILE A N 1
ATOM 938 C CA . ILE A 1 119 ? -4.567 -4.347 2.267 1.00 95.62 119 ILE A CA 1
ATOM 939 C C . ILE A 1 119 ? -6.068 -4.590 2.449 1.00 95.62 119 ILE A C 1
ATOM 941 O O . ILE A 1 119 ? -6.455 -5.478 3.206 1.00 95.62 119 ILE A O 1
ATOM 945 N N . LEU A 1 120 ? -6.916 -3.850 1.724 1.00 94.94 120 LEU A N 1
ATOM 946 C CA . LEU A 1 120 ? -8.372 -4.018 1.765 1.00 94.94 120 LEU A CA 1
ATOM 947 C C . LEU A 1 120 ? -8.803 -5.429 1.351 1.00 94.94 120 LEU A C 1
ATOM 949 O O . LEU A 1 120 ? -9.688 -5.998 1.989 1.00 94.94 120 LEU A O 1
ATOM 953 N N . ARG A 1 121 ? -8.145 -6.018 0.345 1.00 93.75 121 ARG A N 1
ATOM 954 C CA . ARG A 1 121 ? -8.364 -7.415 -0.044 1.00 93.75 121 ARG A CA 1
ATOM 955 C C . ARG A 1 121 ? -8.140 -8.365 1.132 1.00 93.75 121 ARG A C 1
ATOM 957 O O . 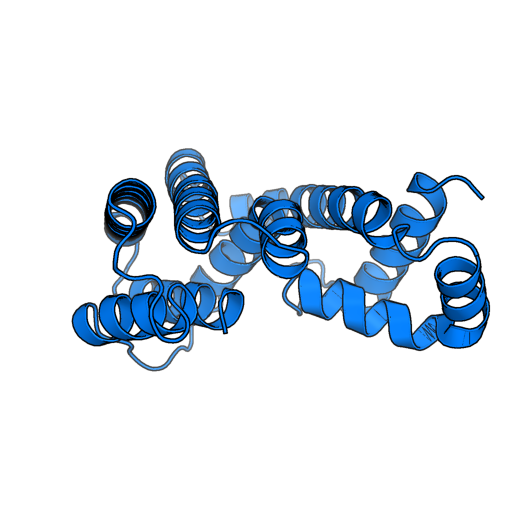ARG A 1 121 ? -8.978 -9.220 1.412 1.00 93.75 121 ARG A O 1
ATOM 964 N N . GLN A 1 122 ? -7.029 -8.198 1.848 1.00 93.06 122 GLN A N 1
ATOM 965 C CA . GLN A 1 122 ? -6.677 -9.089 2.955 1.00 93.06 122 GLN A CA 1
ATOM 966 C C . GLN A 1 122 ? -7.704 -9.061 4.093 1.00 93.06 122 GLN A C 1
ATOM 968 O O . GLN A 1 122 ? -7.883 -10.065 4.783 1.00 93.06 122 GLN A O 1
ATOM 973 N N . LEU A 1 123 ? -8.423 -7.948 4.276 1.00 90.81 123 LEU A N 1
ATOM 974 C CA . LEU A 1 123 ? -9.406 -7.814 5.353 1.00 90.81 123 LEU A CA 1
ATOM 975 C C . LEU A 1 123 ? -10.575 -8.801 5.224 1.00 90.81 123 LEU A C 1
ATOM 977 O O . LEU A 1 123 ? -11.098 -9.239 6.250 1.00 90.81 123 LEU A O 1
ATOM 981 N N . TYR A 1 124 ? -10.992 -9.190 4.016 1.00 84.50 124 TYR A N 1
ATOM 982 C CA . TYR A 1 124 ? -12.055 -10.194 3.847 1.00 84.50 124 TYR A CA 1
ATOM 983 C C . TYR A 1 124 ? -11.538 -11.622 3.641 1.00 84.50 124 TYR A C 1
ATOM 985 O O . TYR A 1 124 ? -12.306 -12.561 3.819 1.00 84.50 124 TYR A O 1
ATOM 993 N N . SER A 1 125 ? -10.244 -11.815 3.366 1.00 74.88 125 SER A N 1
ATOM 994 C CA . SER A 1 125 ? -9.608 -13.143 3.323 1.00 74.88 125 SER A CA 1
ATOM 995 C C . SER A 1 125 ? -8.999 -13.575 4.671 1.00 74.88 125 SER A C 1
ATOM 997 O O . SER A 1 125 ? -8.199 -14.507 4.717 1.00 74.88 125 SER A O 1
ATOM 999 N N . SER A 1 126 ? -9.317 -12.855 5.754 1.00 65.56 126 SER A N 1
ATOM 1000 C CA . SER A 1 126 ? -8.578 -12.830 7.026 1.00 65.56 126 SER A CA 1
ATOM 1001 C C . SER A 1 126 ? -8.322 -14.204 7.669 1.00 65.56 126 SER A C 1
ATOM 1003 O O . SER A 1 126 ? -9.252 -14.909 8.056 1.00 65.56 126 SER A O 1
ATOM 1005 N N . SER A 1 127 ? -7.041 -14.504 7.923 1.00 58.38 127 SER A N 1
ATOM 1006 C CA . SER A 1 127 ? -6.585 -15.608 8.788 1.00 58.38 127 SER A CA 1
ATOM 1007 C C . SER A 1 127 ? -5.353 -15.242 9.644 1.00 58.38 127 SER A C 1
ATOM 1009 O O . SER A 1 127 ? -4.556 -16.113 9.998 1.00 58.38 127 SER A O 1
ATOM 1011 N N . ALA A 1 128 ? -5.115 -13.953 9.915 1.00 59.72 128 ALA A N 1
ATOM 1012 C CA . ALA A 1 128 ? -3.832 -13.494 10.451 1.00 59.72 128 ALA A CA 1
ATOM 1013 C C . ALA A 1 128 ? -3.633 -13.762 11.958 1.00 59.72 128 ALA A C 1
ATOM 1015 O O . ALA A 1 128 ? -4.563 -13.695 12.762 1.00 59.72 128 ALA A O 1
ATOM 1016 N N . LEU A 1 129 ? -2.370 -13.993 12.337 1.00 64.50 129 LEU A N 1
ATOM 1017 C CA . LEU A 1 129 ? -1.901 -13.972 13.725 1.00 64.50 129 LEU A CA 1
ATOM 1018 C C . LEU A 1 129 ? -1.970 -12.545 14.298 1.00 64.50 129 LEU A C 1
ATOM 1020 O O . LEU A 1 129 ? -1.744 -11.564 13.590 1.00 64.50 129 LEU A O 1
ATOM 1024 N N . SER A 1 130 ? -2.266 -12.433 15.594 1.00 70.62 130 SER A N 1
ATOM 1025 C CA . SER A 1 130 ? -2.500 -11.151 16.272 1.00 70.62 130 SER A CA 1
ATOM 1026 C C . SER A 1 130 ? -1.233 -10.291 16.382 1.00 70.62 130 SER A C 1
ATOM 1028 O O . SER A 1 130 ? -0.231 -10.722 16.953 1.00 70.62 130 SER A O 1
ATOM 1030 N N . ILE A 1 131 ? -1.302 -9.046 15.891 1.00 81.12 131 ILE A N 1
ATOM 1031 C CA . ILE A 1 131 ? -0.330 -7.979 16.174 1.00 81.12 131 ILE A CA 1
ATOM 1032 C C . ILE A 1 131 ? -1.013 -6.934 17.058 1.00 81.12 131 ILE A C 1
ATOM 1034 O O . ILE A 1 131 ? -2.025 -6.329 16.682 1.00 81.12 131 ILE A O 1
ATOM 1038 N N . SER A 1 132 ? -0.450 -6.708 18.247 1.00 84.12 132 SER A N 1
ATOM 1039 C CA . SER A 1 132 ? -0.947 -5.682 19.169 1.00 84.12 132 SER A CA 1
ATOM 1040 C C . SER A 1 132 ? -0.640 -4.265 18.668 1.00 84.12 132 SER A C 1
ATOM 1042 O O . SER A 1 132 ? 0.335 -4.042 17.951 1.00 84.12 132 SER A O 1
ATOM 1044 N N . LYS A 1 133 ? -1.436 -3.277 19.099 1.00 85.88 133 LYS A N 1
ATOM 1045 C CA . LYS A 1 133 ? -1.238 -1.854 18.754 1.00 85.88 133 LYS A CA 1
ATOM 1046 C C . LYS A 1 133 ? 0.162 -1.351 19.124 1.00 85.88 133 LYS A C 1
ATOM 1048 O O . LYS A 1 133 ? 0.814 -0.694 18.321 1.00 85.88 133 LYS A O 1
ATOM 1053 N N . THR A 1 134 ? 0.648 -1.707 20.314 1.00 85.81 134 THR A N 1
ATOM 1054 C CA . THR A 1 134 ? 1.973 -1.291 20.798 1.00 85.81 134 THR A CA 1
ATOM 1055 C C . THR A 1 134 ? 3.098 -1.874 19.945 1.00 85.81 134 THR A C 1
ATOM 1057 O O . THR A 1 134 ? 4.031 -1.161 19.580 1.00 85.81 134 THR A O 1
ATOM 1060 N N . GLN A 1 135 ? 2.998 -3.157 19.581 1.00 90.00 135 GLN A N 1
ATOM 1061 C CA . GLN A 1 135 ? 3.970 -3.790 18.687 1.00 90.00 135 GLN A CA 1
ATOM 1062 C C . GLN A 1 135 ? 3.919 -3.182 17.287 1.00 90.00 135 GLN A C 1
ATOM 1064 O O . GLN A 1 135 ? 4.972 -2.960 16.701 1.00 90.00 135 GLN A O 1
ATOM 1069 N N . PHE A 1 136 ? 2.722 -2.886 16.777 1.00 93.56 136 PHE A N 1
ATOM 1070 C CA . PHE A 1 136 ? 2.541 -2.254 15.476 1.00 93.56 136 PHE A CA 1
ATOM 1071 C C . PHE A 1 136 ? 3.244 -0.896 15.397 1.00 93.56 136 PHE A C 1
ATOM 1073 O O . PHE A 1 136 ? 4.122 -0.724 14.557 1.00 93.56 136 PHE A O 1
ATOM 1080 N N . THR A 1 137 ? 2.934 0.040 16.301 1.00 93.75 137 THR A N 1
ATOM 1081 C CA . THR A 1 137 ? 3.555 1.375 16.285 1.00 93.75 137 THR A CA 1
ATOM 1082 C C . THR A 1 137 ? 5.072 1.298 16.451 1.00 93.75 137 THR A C 1
ATOM 1084 O O . THR A 1 137 ? 5.792 2.000 15.747 1.00 93.75 137 THR A O 1
ATOM 1087 N N . SER A 1 138 ? 5.564 0.447 17.358 1.00 92.44 138 SER A N 1
ATOM 1088 C CA . SER A 1 138 ? 7.004 0.294 17.599 1.00 92.44 138 SER A CA 1
ATOM 1089 C C . SER A 1 138 ? 7.735 -0.261 16.371 1.00 92.44 138 SER A C 1
ATOM 1091 O O . SER A 1 138 ? 8.697 0.344 15.906 1.00 92.44 138 SER A O 1
ATOM 1093 N N . LYS A 1 139 ? 7.233 -1.357 15.781 1.00 93.44 139 LYS A N 1
ATOM 1094 C CA . LYS A 1 139 ? 7.824 -1.959 14.576 1.00 93.44 139 LYS A CA 1
ATOM 1095 C C . LYS A 1 139 ? 7.766 -1.023 13.377 1.00 93.44 139 LYS A C 1
ATOM 1097 O O . LYS A 1 139 ? 8.771 -0.844 12.703 1.00 93.44 139 LYS A O 1
ATOM 1102 N N . LEU A 1 140 ? 6.620 -0.383 13.142 1.00 94.19 140 LEU A N 1
ATOM 1103 C CA . LEU A 1 140 ? 6.476 0.546 12.026 1.00 94.19 140 LEU A CA 1
ATOM 1104 C C . LEU A 1 140 ? 7.449 1.723 12.165 1.00 94.19 140 LEU A C 1
ATOM 1106 O O . LEU A 1 140 ? 8.067 2.127 11.186 1.00 94.19 140 LEU A O 1
ATOM 1110 N N . ARG A 1 141 ? 7.638 2.236 13.388 1.00 93.06 141 ARG A N 1
ATOM 1111 C CA . ARG A 1 141 ? 8.639 3.271 13.671 1.00 93.06 141 ARG A CA 1
ATOM 1112 C C . ARG A 1 141 ? 10.045 2.799 13.304 1.00 93.06 141 ARG A C 1
ATOM 1114 O O . ARG A 1 141 ? 10.757 3.546 12.646 1.00 93.06 141 ARG A O 1
ATOM 1121 N N . SER A 1 142 ? 10.431 1.584 13.694 1.00 90.81 142 SER A N 1
ATOM 1122 C CA . SER A 1 142 ? 11.735 1.007 13.335 1.00 90.81 142 SER A CA 1
ATOM 1123 C C . SER A 1 142 ? 11.914 0.817 11.826 1.00 90.81 142 SER A C 1
ATOM 1125 O O . SER A 1 142 ? 13.008 1.042 11.322 1.00 90.81 142 SER A O 1
ATOM 1127 N N . ASN A 1 143 ? 10.852 0.454 11.102 1.00 90.69 143 ASN A N 1
ATOM 1128 C CA . ASN A 1 143 ? 10.903 0.283 9.647 1.00 90.69 143 ASN A CA 1
ATOM 1129 C C . ASN A 1 143 ? 10.994 1.625 8.901 1.00 90.69 143 ASN A C 1
ATOM 1131 O O . ASN A 1 143 ? 11.592 1.704 7.830 1.00 90.69 143 ASN A O 1
ATOM 1135 N N . ILE A 1 144 ? 10.395 2.686 9.451 1.00 90.62 144 ILE A N 1
ATOM 1136 C CA . ILE A 1 144 ? 10.390 4.026 8.847 1.00 90.62 144 ILE A CA 1
ATOM 1137 C C . ILE A 1 144 ? 11.676 4.791 9.163 1.00 90.62 144 ILE A C 1
ATOM 1139 O O . ILE A 1 144 ? 12.282 5.364 8.262 1.00 90.62 144 ILE A O 1
ATOM 1143 N N . PHE A 1 145 ? 12.116 4.789 10.421 1.00 88.25 145 PHE A N 1
ATOM 1144 C CA . PHE A 1 145 ? 13.311 5.506 10.855 1.00 88.25 145 PHE A CA 1
ATOM 1145 C C . PHE A 1 145 ? 14.481 4.532 10.992 1.00 88.25 145 PHE A C 1
ATOM 1147 O O . PHE A 1 145 ? 14.710 3.964 12.061 1.00 88.25 145 PHE A O 1
ATOM 1154 N N . TYR A 1 146 ? 15.244 4.351 9.914 1.00 67.88 146 TYR A N 1
ATOM 1155 C CA . TYR A 1 146 ? 16.511 3.628 9.997 1.00 67.88 146 TYR A CA 1
ATOM 1156 C C . TYR A 1 146 ? 17.529 4.462 10.799 1.00 67.88 146 TYR A C 1
ATOM 1158 O O . TYR A 1 146 ? 17.584 5.684 10.635 1.00 67.88 146 TYR A O 1
ATOM 1166 N N . GLN A 1 147 ? 18.261 3.785 11.694 1.00 53.53 147 GLN A N 1
ATOM 1167 C CA . GLN A 1 147 ? 19.386 4.250 12.531 1.00 53.53 147 GLN A CA 1
ATOM 1168 C C . GLN A 1 147 ? 19.720 5.759 12.412 1.00 53.53 147 GLN A C 1
ATOM 1170 O O . GLN A 1 147 ? 20.418 6.164 11.490 1.00 53.53 147 GLN A O 1
ATOM 1175 N N . ASP A 1 148 ? 19.237 6.557 13.377 1.00 51.88 148 ASP A N 1
ATOM 1176 C CA . ASP A 1 148 ? 19.554 7.983 13.641 1.00 51.88 148 ASP A CA 1
ATOM 1177 C C . ASP A 1 148 ? 18.742 9.095 12.940 1.00 51.88 148 ASP A C 1
ATOM 1179 O O . ASP A 1 148 ? 19.011 10.2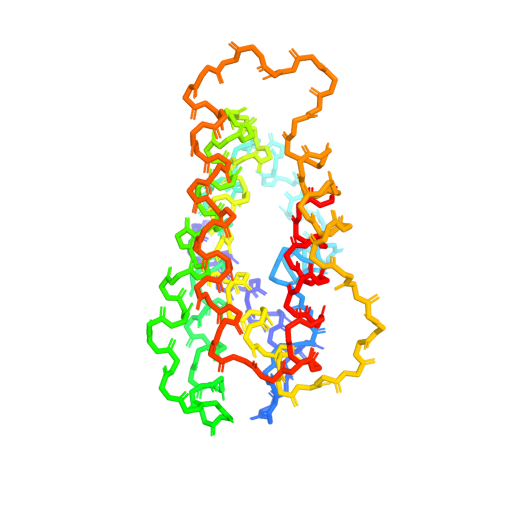80 13.138 1.00 51.88 148 ASP A O 1
ATOM 1183 N N . SER A 1 149 ? 17.643 8.778 12.250 1.00 52.72 149 SER A N 1
ATOM 1184 C CA . SER A 1 149 ? 16.774 9.805 11.624 1.00 52.72 149 SER A CA 1
ATOM 1185 C C . SER A 1 149 ? 15.733 10.449 12.565 1.00 52.72 149 SER A C 1
ATOM 1187 O O . SER A 1 149 ? 14.810 11.126 12.119 1.00 52.72 149 SER A O 1
ATOM 1189 N N . THR A 1 150 ? 15.826 10.248 13.884 1.00 58.38 150 THR A N 1
ATOM 1190 C CA . THR A 1 150 ? 14.784 10.686 14.837 1.00 58.38 150 THR A CA 1
ATOM 1191 C C . THR A 1 150 ? 14.775 12.189 15.129 1.00 58.38 150 THR A C 1
ATOM 1193 O O . THR A 1 150 ? 13.878 12.651 15.833 1.00 58.38 150 THR A O 1
ATOM 1196 N N . GLY A 1 151 ? 15.757 12.936 14.618 1.00 64.19 151 GLY A N 1
ATOM 1197 C CA . GLY A 1 151 ? 15.960 14.355 14.917 1.00 64.19 151 GLY A CA 1
ATOM 1198 C C . GLY A 1 151 ? 15.129 15.344 14.096 1.00 64.19 151 GLY A C 1
ATOM 1199 O O . GLY A 1 151 ? 15.093 16.510 14.473 1.00 64.19 151 GLY A O 1
ATOM 1200 N N . ASP A 1 152 ? 14.469 14.920 13.010 1.00 84.12 152 ASP A N 1
ATOM 1201 C CA . ASP A 1 152 ? 13.630 15.805 12.187 1.00 84.12 152 ASP A CA 1
ATOM 1202 C C . ASP A 1 152 ? 12.203 15.922 12.766 1.00 84.12 152 ASP A C 1
ATOM 1204 O O . ASP A 1 152 ? 11.444 14.943 12.740 1.00 84.12 152 ASP A O 1
ATOM 1208 N N . PRO A 1 153 ? 11.791 17.105 13.269 1.00 88.38 153 PRO A N 1
ATOM 1209 C CA . PRO A 1 153 ? 10.455 17.299 13.819 1.00 88.38 153 PRO A CA 1
ATOM 1210 C C . PRO A 1 153 ? 9.330 17.076 12.803 1.00 88.38 153 PRO A C 1
ATOM 1212 O O . PRO A 1 153 ? 8.251 16.639 13.199 1.00 88.38 153 PRO A O 1
ATOM 1215 N N . GLU A 1 154 ? 9.533 17.370 11.514 1.00 90.38 154 GLU A N 1
ATOM 1216 C CA . GLU A 1 154 ? 8.474 17.177 10.515 1.00 90.38 154 GLU A CA 1
ATOM 1217 C C . GLU A 1 154 ? 8.301 15.702 10.154 1.00 90.38 154 GLU A C 1
ATOM 1219 O O . GLU A 1 154 ? 7.171 15.233 9.989 1.00 90.38 154 GLU A O 1
ATOM 1224 N N . ALA A 1 155 ? 9.395 14.942 10.125 1.00 90.94 155 ALA A N 1
ATOM 1225 C CA . ALA A 1 155 ? 9.332 13.497 9.962 1.00 90.94 155 ALA A CA 1
ATOM 1226 C C . ALA A 1 155 ? 8.581 12.833 11.134 1.00 90.94 155 ALA A C 1
ATOM 1228 O O . ALA A 1 155 ? 7.724 11.974 10.917 1.00 90.94 155 ALA A O 1
ATOM 1229 N N . GLN A 1 156 ? 8.812 13.290 12.374 1.00 91.75 156 GLN A N 1
ATOM 1230 C CA . GLN A 1 156 ? 8.056 12.823 13.546 1.00 91.75 156 GLN A CA 1
ATOM 1231 C C . GLN A 1 156 ? 6.562 13.147 13.442 1.00 91.75 156 GLN A C 1
ATOM 1233 O O . GLN A 1 156 ? 5.732 12.260 13.642 1.00 91.75 156 GLN A O 1
ATOM 1238 N N . ARG A 1 157 ? 6.204 14.385 13.071 1.00 94.06 157 ARG A N 1
ATOM 1239 C CA . ARG A 1 157 ? 4.796 14.770 12.868 1.00 94.06 157 ARG A CA 1
ATOM 1240 C C . ARG A 1 157 ? 4.136 13.950 11.766 1.00 94.06 157 ARG A C 1
ATOM 1242 O O . ARG A 1 157 ? 2.995 13.533 11.926 1.00 94.06 157 ARG A O 1
ATOM 1249 N N . SER A 1 158 ? 4.837 13.711 10.659 1.00 95.12 158 SER A N 1
ATOM 1250 C CA . SER A 1 158 ? 4.336 12.874 9.565 1.00 95.12 158 SER A CA 1
ATOM 1251 C C . SER A 1 158 ? 4.051 11.455 10.056 1.00 95.12 158 SER A C 1
ATOM 1253 O O . SER A 1 158 ? 2.965 10.931 9.826 1.00 95.12 158 SER A O 1
ATOM 1255 N N . PHE A 1 159 ? 4.957 10.869 10.842 1.00 95.56 159 PHE A N 1
ATOM 1256 C CA . PHE A 1 159 ? 4.738 9.552 11.437 1.00 95.56 159 PHE A CA 1
ATOM 1257 C C . PHE A 1 159 ? 3.525 9.531 12.378 1.00 95.56 159 PHE A C 1
ATOM 1259 O O . PHE A 1 159 ? 2.718 8.605 12.329 1.00 95.56 159 PHE A O 1
ATOM 1266 N N . GLU A 1 160 ? 3.358 10.550 13.220 1.00 96.12 160 GLU A N 1
ATOM 1267 C CA . GLU A 1 160 ? 2.197 10.662 14.112 1.00 96.12 160 GLU A CA 1
ATOM 1268 C C . GLU A 1 160 ? 0.879 10.760 13.329 1.00 96.12 160 GLU A C 1
ATOM 1270 O O . GLU A 1 160 ? -0.061 10.018 13.629 1.00 96.12 160 GLU A O 1
ATOM 1275 N N . ARG A 1 161 ? 0.831 11.578 12.266 1.00 97.81 161 ARG A N 1
ATOM 1276 C CA . ARG A 1 161 ? -0.334 11.659 11.367 1.00 97.81 161 ARG A CA 1
ATOM 1277 C C . ARG A 1 161 ? -0.640 10.312 10.706 1.00 97.81 161 ARG A C 1
ATOM 1279 O O . ARG A 1 161 ? -1.809 9.923 10.647 1.00 97.81 161 ARG A O 1
ATOM 1286 N N . ALA A 1 162 ? 0.388 9.571 10.283 1.00 97.69 162 ALA A N 1
ATOM 1287 C CA . ALA A 1 162 ? 0.225 8.226 9.734 1.00 97.69 162 ALA A CA 1
ATOM 1288 C C . ALA A 1 162 ? -0.434 7.277 10.747 1.00 97.69 162 ALA A C 1
ATOM 1290 O O . ALA A 1 162 ? -1.430 6.623 10.434 1.00 97.69 162 ALA A O 1
ATOM 1291 N N . ILE A 1 163 ? 0.072 7.243 11.987 1.00 97.56 163 ILE A N 1
ATOM 1292 C CA . ILE A 1 163 ? -0.483 6.410 13.064 1.00 97.56 163 ILE A CA 1
ATOM 1293 C C . ILE A 1 163 ? -1.938 6.773 13.365 1.00 97.56 163 ILE A C 1
ATOM 1295 O O . ILE A 1 163 ? -2.767 5.875 13.537 1.00 97.56 163 ILE A O 1
ATOM 1299 N N . ASP A 1 164 ? -2.275 8.060 13.409 1.00 98.00 164 ASP A N 1
ATOM 1300 C CA . ASP A 1 164 ? -3.646 8.493 13.672 1.00 98.00 164 ASP A CA 1
ATOM 1301 C C . ASP A 1 164 ? -4.603 8.114 12.537 1.00 98.00 164 ASP A C 1
ATOM 1303 O O . ASP A 1 164 ? -5.731 7.691 12.806 1.00 98.00 164 ASP A O 1
ATOM 1307 N N . LYS A 1 165 ? -4.164 8.186 11.276 1.00 98.25 165 LYS A N 1
ATOM 1308 C CA . LYS A 1 165 ? -4.951 7.728 10.119 1.00 98.25 165 LYS A CA 1
ATOM 1309 C C . LYS A 1 165 ? -5.160 6.219 10.131 1.00 98.25 165 LYS A C 1
ATOM 1311 O O . LYS A 1 165 ? -6.287 5.757 9.955 1.00 98.25 165 LYS A O 1
ATOM 1316 N N . PHE A 1 166 ? -4.116 5.448 10.428 1.00 97.50 166 PHE A N 1
ATOM 1317 C CA . PHE A 1 166 ? -4.225 3.999 10.591 1.00 97.50 166 PHE A CA 1
ATOM 1318 C C . PHE A 1 166 ? -5.162 3.623 11.743 1.00 97.50 166 PHE A C 1
ATOM 1320 O O . PHE A 1 166 ? -6.011 2.752 11.576 1.00 97.50 166 PHE A O 1
ATOM 1327 N N . ARG A 1 167 ? -5.103 4.331 12.878 1.00 96.25 167 ARG A N 1
ATOM 1328 C CA . ARG A 1 167 ? -6.031 4.126 14.002 1.00 96.25 167 ARG A CA 1
ATOM 1329 C C . ARG A 1 167 ? -7.482 4.430 13.618 1.00 96.25 167 ARG A C 1
ATOM 1331 O O . ARG A 1 167 ? -8.381 3.691 14.015 1.00 96.25 167 ARG A O 1
ATOM 1338 N N . GLN A 1 168 ? -7.718 5.501 12.863 1.00 96.25 168 GLN A N 1
ATOM 1339 C CA . GLN A 1 168 ? -9.054 5.845 12.368 1.00 96.25 168 GLN A CA 1
ATOM 1340 C C . GLN A 1 168 ? -9.580 4.796 11.380 1.00 96.25 168 GLN A C 1
ATOM 1342 O O . GLN A 1 168 ? -10.751 4.429 11.457 1.00 96.25 168 GLN A O 1
ATOM 1347 N N . ALA A 1 169 ? -8.725 4.263 10.501 1.00 95.12 169 ALA A N 1
ATOM 1348 C CA . ALA A 1 169 ? -9.097 3.173 9.603 1.00 95.12 169 ALA A CA 1
ATOM 1349 C C . ALA A 1 169 ? -9.464 1.901 10.391 1.00 95.12 169 ALA A C 1
ATOM 1351 O O . ALA A 1 169 ? -10.528 1.323 10.163 1.00 95.12 169 ALA A O 1
ATOM 1352 N N . GLU A 1 170 ? -8.638 1.508 11.367 1.00 93.19 170 GLU A N 1
ATOM 1353 C CA . GLU A 1 170 ? -8.874 0.347 12.240 1.00 93.19 170 GLU A CA 1
ATOM 1354 C C . GLU A 1 170 ? -10.199 0.410 12.998 1.00 93.19 170 GLU A C 1
ATOM 1356 O O . GLU A 1 170 ? -10.829 -0.624 13.209 1.00 93.19 170 GLU A O 1
ATOM 1361 N N . ALA A 1 171 ? -10.646 1.604 13.395 1.00 92.56 171 ALA A N 1
ATOM 1362 C CA . ALA A 1 171 ? -11.902 1.778 14.123 1.00 92.56 171 ALA A CA 1
ATOM 1363 C C . ALA A 1 171 ? -13.137 1.325 13.318 1.00 92.56 171 ALA A C 1
ATOM 1365 O O . ALA A 1 171 ? -14.201 1.109 13.893 1.00 92.56 171 ALA A O 1
ATOM 1366 N N . THR A 1 172 ? -12.997 1.159 11.999 1.00 90.19 172 THR A N 1
ATOM 1367 C CA . THR A 1 172 ? -14.051 0.652 11.105 1.00 90.19 172 THR A CA 1
ATOM 1368 C C . THR A 1 172 ? -14.020 -0.870 10.917 1.00 90.19 172 THR A C 1
ATOM 1370 O O . THR A 1 172 ? -14.866 -1.419 10.214 1.00 90.19 172 THR A O 1
ATOM 1373 N N . MET A 1 173 ? -13.052 -1.557 11.530 1.00 90.19 173 MET A N 1
ATOM 1374 C CA . MET A 1 173 ? -12.729 -2.963 11.289 1.00 90.19 173 MET A CA 1
ATOM 1375 C C . MET A 1 173 ? -12.996 -3.828 12.528 1.00 90.19 173 MET A C 1
ATOM 1377 O O . MET A 1 173 ? -12.810 -3.386 13.663 1.00 90.19 173 MET A O 1
ATOM 1381 N N . SER A 1 174 ? -13.357 -5.096 12.315 1.00 89.00 174 SER A N 1
ATOM 1382 C CA . SER A 1 174 ? -13.372 -6.106 13.389 1.00 89.00 174 SER A CA 1
ATOM 1383 C C . SER A 1 174 ? -11.962 -6.381 13.931 1.00 89.00 174 SER A C 1
ATOM 1385 O O . SER A 1 174 ? -10.970 -6.110 13.257 1.00 89.00 174 SER A O 1
ATOM 1387 N N . ASP A 1 175 ? -11.843 -6.986 15.113 1.00 87.12 175 ASP A N 1
ATOM 1388 C CA . ASP A 1 175 ? -10.535 -7.260 15.732 1.00 87.12 175 ASP A CA 1
ATOM 1389 C C . ASP A 1 175 ? -9.611 -8.123 14.851 1.00 87.12 175 ASP A C 1
ATOM 1391 O O . ASP A 1 175 ? -8.414 -7.846 14.736 1.00 87.12 175 ASP A O 1
ATOM 1395 N N . ALA A 1 176 ? -10.165 -9.132 14.169 1.00 86.69 176 ALA A N 1
ATOM 1396 C CA . ALA A 1 176 ? -9.413 -9.978 13.237 1.00 86.69 176 ALA A CA 1
ATOM 1397 C C . ALA A 1 176 ? -8.913 -9.189 12.012 1.00 86.69 176 ALA A C 1
ATOM 1399 O O . ALA A 1 176 ? -7.784 -9.373 11.549 1.00 86.69 176 ALA A O 1
ATOM 1400 N N . GLN A 1 177 ? -9.737 -8.265 11.515 1.00 90.56 177 GLN A N 1
ATOM 1401 C CA . GLN A 1 177 ? -9.367 -7.372 10.422 1.00 90.56 177 GLN A CA 1
ATOM 1402 C C . GLN A 1 177 ? -8.314 -6.359 10.858 1.00 90.56 177 GLN A C 1
ATOM 1404 O O . GLN A 1 177 ? -7.377 -6.127 10.109 1.00 90.56 177 GLN A O 1
ATOM 1409 N N . GLN A 1 178 ? -8.401 -5.809 12.072 1.00 91.88 178 GLN A N 1
ATOM 1410 C CA . GLN A 1 178 ? -7.375 -4.911 12.604 1.00 91.88 178 GLN A CA 1
ATOM 1411 C C . GLN A 1 178 ? -6.012 -5.608 12.713 1.00 91.88 178 GLN A C 1
ATOM 1413 O O . GLN A 1 178 ? -4.989 -5.020 12.373 1.00 91.88 178 GLN A O 1
ATOM 1418 N N . ALA A 1 179 ? -5.972 -6.867 13.162 1.00 89.88 179 ALA A N 1
ATOM 1419 C CA . ALA A 1 179 ? -4.726 -7.635 13.207 1.00 89.88 179 ALA A CA 1
ATOM 1420 C C . ALA A 1 179 ? -4.132 -7.844 11.802 1.00 89.88 179 ALA A C 1
ATOM 1422 O O . ALA A 1 179 ? -2.938 -7.619 11.597 1.00 89.88 179 ALA A O 1
ATOM 1423 N N . THR A 1 180 ? -4.977 -8.212 10.835 1.00 91.81 180 THR A N 1
ATOM 1424 C CA . THR A 1 180 ? -4.582 -8.364 9.427 1.00 91.81 180 THR A CA 1
ATOM 1425 C C . THR A 1 180 ? -4.092 -7.038 8.844 1.00 91.81 180 THR A C 1
ATOM 1427 O O . THR A 1 180 ? -3.019 -6.986 8.255 1.00 91.81 180 THR A O 1
ATOM 1430 N N . PHE A 1 181 ? -4.817 -5.949 9.089 1.00 94.19 181 PHE A N 1
ATOM 1431 C CA . PHE A 1 181 ? -4.468 -4.599 8.661 1.00 94.19 181 PHE A CA 1
ATOM 1432 C C . PHE A 1 181 ? -3.070 -4.185 9.134 1.00 94.19 181 PHE A C 1
ATOM 1434 O O . PHE A 1 181 ? -2.232 -3.796 8.323 1.00 94.19 181 PHE A O 1
ATOM 1441 N N . ARG A 1 182 ? -2.780 -4.341 10.433 1.00 94.62 182 ARG A N 1
ATOM 1442 C CA . ARG A 1 182 ? -1.455 -4.041 11.006 1.00 94.62 182 ARG A CA 1
ATOM 1443 C C . ARG A 1 182 ? -0.350 -4.854 10.345 1.00 94.62 182 ARG A C 1
ATOM 1445 O O . ARG A 1 182 ? 0.720 -4.313 10.086 1.00 94.62 182 ARG A O 1
ATOM 1452 N N . ARG A 1 183 ? -0.597 -6.145 10.091 1.00 93.19 183 ARG A N 1
ATOM 1453 C CA . ARG A 1 183 ? 0.368 -7.037 9.434 1.00 93.19 183 ARG A CA 1
ATOM 1454 C C . ARG A 1 183 ? 0.711 -6.539 8.039 1.00 93.19 183 ARG A C 1
ATOM 1456 O O . ARG A 1 183 ? 1.890 -6.434 7.728 1.00 93.19 183 ARG A O 1
ATOM 1463 N N . GLU A 1 184 ? -0.297 -6.231 7.229 1.00 95.00 184 GLU A N 1
ATOM 1464 C CA . GLU A 1 184 ? -0.068 -5.797 5.848 1.00 95.00 184 GLU A CA 1
ATOM 1465 C C . GLU A 1 184 ? 0.616 -4.432 5.779 1.00 95.00 184 GLU A C 1
ATOM 1467 O O . GLU A 1 184 ? 1.533 -4.260 4.985 1.00 95.00 184 GLU A O 1
ATOM 1472 N N . ILE A 1 185 ? 0.259 -3.489 6.659 1.00 96.06 185 ILE A N 1
ATOM 1473 C CA . ILE A 1 185 ? 0.981 -2.213 6.737 1.00 96.06 185 ILE A CA 1
ATOM 1474 C C . ILE A 1 185 ? 2.455 -2.444 7.083 1.00 96.06 185 ILE A C 1
ATOM 1476 O O . ILE A 1 185 ? 3.319 -1.849 6.450 1.00 96.06 185 ILE A O 1
ATOM 1480 N N . LEU A 1 186 ? 2.771 -3.306 8.058 1.00 94.81 186 LEU A N 1
ATOM 1481 C CA . LEU A 1 186 ? 4.171 -3.608 8.373 1.00 94.81 186 LEU A CA 1
ATOM 1482 C C . LEU A 1 186 ? 4.886 -4.255 7.187 1.00 94.81 186 LEU A C 1
ATOM 1484 O O . LEU A 1 186 ? 5.955 -3.781 6.821 1.00 94.81 186 LEU A O 1
ATOM 1488 N N . ALA A 1 187 ? 4.272 -5.261 6.560 1.00 93.62 18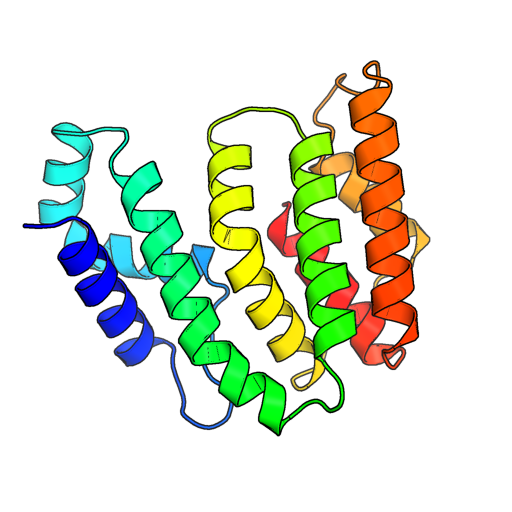7 ALA A N 1
ATOM 1489 C CA . ALA A 1 187 ? 4.844 -5.974 5.421 1.00 93.62 187 ALA A CA 1
ATOM 1490 C C . ALA A 1 187 ? 5.138 -5.062 4.217 1.00 93.62 187 ALA A C 1
ATOM 1492 O O . ALA A 1 187 ? 6.025 -5.371 3.430 1.00 93.62 187 ALA A O 1
ATOM 1493 N N . TYR A 1 188 ? 4.412 -3.951 4.071 1.00 95.62 188 TYR A N 1
ATOM 1494 C CA . TYR A 1 188 ? 4.670 -2.967 3.023 1.00 95.62 188 TYR A CA 1
ATOM 1495 C C . TYR A 1 188 ? 5.925 -2.115 3.266 1.00 95.62 188 TYR A C 1
ATOM 1497 O O . TYR A 1 188 ? 6.559 -1.660 2.316 1.00 95.62 188 TYR A O 1
ATOM 1505 N N . PHE A 1 189 ? 6.262 -1.860 4.534 1.00 93.62 189 PHE A N 1
ATOM 1506 C CA . PHE A 1 189 ? 7.370 -0.982 4.926 1.00 93.62 189 PHE A CA 1
ATOM 1507 C C . PHE A 1 189 ? 8.637 -1.729 5.380 1.00 93.62 189 PHE A C 1
ATOM 1509 O O . PHE A 1 189 ? 9.648 -1.064 5.630 1.00 93.62 189 PHE A O 1
ATOM 1516 N N . GLU A 1 190 ? 8.569 -3.058 5.530 1.00 89.69 190 GLU A N 1
ATOM 1517 C CA . GLU A 1 190 ? 9.718 -3.965 5.733 1.00 89.69 190 GLU A CA 1
ATOM 1518 C C . GLU A 1 190 ? 10.603 -4.038 4.480 1.00 89.69 190 GLU A C 1
ATOM 1520 O O . GLU A 1 190 ? 11.834 -3.870 4.644 1.00 89.69 190 GLU A O 1
#